Protein AF-A0A955TNN9-F1 (afdb_monomer_lite)

Radius of gyration: 22.84 Å; chains: 1; bounding box: 63×47×64 Å

pLDDT: mean 86.18, std 15.68, range [34.0, 98.62]

Structure (mmCIF, N/CA/C/O backbone):
data_AF-A0A955TNN9-F1
#
_entry.id   AF-A0A955TNN9-F1
#
loop_
_atom_site.group_PDB
_atom_site.id
_atom_site.type_symbol
_atom_site.label_atom_id
_atom_site.label_alt_id
_atom_site.label_comp_id
_atom_site.label_asym_id
_atom_site.label_entity_id
_atom_site.label_seq_id
_atom_site.pdbx_PDB_ins_code
_atom_site.Cartn_x
_atom_site.Cartn_y
_atom_site.Cartn_z
_atom_site.occupancy
_atom_site.B_iso_or_equiv
_atom_site.auth_seq_id
_atom_site.auth_comp_id
_atom_site.auth_asym_id
_atom_site.auth_atom_id
_atom_site.pdbx_PDB_model_num
ATOM 1 N N . PHE A 1 1 ? -24.003 19.128 -14.314 1.00 45.00 1 PHE A N 1
ATOM 2 C CA . PHE A 1 1 ? -22.698 19.770 -14.038 1.00 45.00 1 PHE A CA 1
ATOM 3 C C . PHE A 1 1 ? -22.004 20.091 -15.354 1.00 45.00 1 PHE A C 1
ATOM 5 O O . PHE A 1 1 ? -21.940 19.239 -16.230 1.00 45.00 1 PHE A O 1
ATOM 12 N N . LEU A 1 2 ? -21.537 21.325 -15.518 1.00 45.94 2 LEU A N 1
ATOM 13 C CA . LEU A 1 2 ? -20.812 21.789 -16.698 1.00 45.94 2 LEU A CA 1
ATOM 14 C C . LEU A 1 2 ? -19.410 22.156 -16.202 1.00 45.94 2 LEU A C 1
ATOM 16 O O . LEU A 1 2 ? -19.252 23.225 -15.619 1.00 45.94 2 LEU A O 1
ATOM 20 N N . LEU A 1 3 ? -18.423 21.266 -16.391 1.00 51.84 3 LEU A N 1
ATOM 21 C CA . LEU A 1 3 ? -17.013 21.479 -16.001 1.00 51.84 3 LEU A CA 1
ATOM 22 C C . LEU A 1 3 ? -16.580 22.918 -16.324 1.00 51.84 3 LEU A C 1
ATOM 24 O O . LEU A 1 3 ? -16.934 23.366 -17.402 1.00 51.84 3 LEU A O 1
ATOM 28 N N . PRO A 1 4 ? -15.872 23.684 -15.484 1.00 67.00 4 PRO A N 1
ATOM 29 C CA . PRO A 1 4 ? -15.384 25.008 -15.887 1.00 67.00 4 PRO A CA 1
ATOM 30 C C . PRO A 1 4 ? -14.634 24.961 -17.233 1.00 67.00 4 PRO A C 1
ATOM 32 O O . PRO A 1 4 ? -14.095 23.914 -17.598 1.00 67.00 4 PRO A O 1
ATOM 35 N N . ALA A 1 5 ? -14.671 26.040 -18.024 1.00 71.75 5 ALA A N 1
ATOM 36 C CA . ALA A 1 5 ? -14.182 26.027 -19.411 1.00 71.75 5 ALA A CA 1
ATOM 37 C C . ALA A 1 5 ? -12.709 25.589 -19.514 1.00 71.75 5 ALA A C 1
ATOM 39 O O . ALA A 1 5 ? -12.335 24.903 -20.458 1.00 71.75 5 ALA A O 1
ATOM 40 N N . GLU A 1 6 ? -11.914 25.905 -18.496 1.00 66.88 6 GLU A N 1
ATOM 41 C CA . GLU A 1 6 ? -10.523 25.496 -18.313 1.00 66.88 6 GLU A CA 1
ATOM 42 C C . GLU A 1 6 ? -10.319 23.976 -18.147 1.00 66.88 6 GLU A C 1
ATOM 44 O O . GLU A 1 6 ? -9.221 23.478 -18.383 1.00 66.88 6 GLU A O 1
ATOM 49 N N . PHE A 1 7 ? -11.368 23.223 -17.799 1.00 62.81 7 PHE A N 1
ATOM 50 C CA . PHE A 1 7 ? -11.367 21.757 -17.706 1.00 62.81 7 PHE A CA 1
ATOM 51 C C . PHE A 1 7 ? -12.144 21.081 -18.844 1.00 62.81 7 PHE A C 1
ATOM 53 O O . PHE A 1 7 ? -12.275 19.856 -18.858 1.00 62.81 7 PHE A O 1
ATOM 60 N N . ARG A 1 8 ? -12.682 21.848 -19.802 1.00 75.00 8 ARG A N 1
ATOM 61 C CA . ARG A 1 8 ? -13.355 21.300 -20.985 1.00 75.00 8 ARG A CA 1
ATOM 62 C C . ARG A 1 8 ? -12.368 21.183 -22.135 1.00 75.00 8 ARG A C 1
ATOM 64 O O . ARG A 1 8 ? -11.659 22.129 -22.459 1.00 75.00 8 ARG A O 1
ATOM 71 N N . LEU A 1 9 ? -12.390 20.039 -22.810 1.00 81.00 9 LEU A N 1
ATOM 72 C CA . LEU A 1 9 ? -11.605 19.807 -24.014 1.00 81.00 9 LEU A CA 1
ATOM 73 C C . LEU A 1 9 ? -12.508 19.270 -25.125 1.00 81.00 9 LEU A C 1
ATOM 75 O O . LEU A 1 9 ? -13.211 18.278 -24.940 1.00 81.00 9 LEU A O 1
ATOM 79 N N . ALA A 1 10 ? -12.489 19.922 -26.287 1.00 82.06 10 ALA A N 1
ATOM 80 C CA . ALA A 1 10 ? -13.192 19.442 -27.471 1.00 82.06 10 ALA A CA 1
ATOM 81 C C . ALA A 1 10 ? -12.393 18.295 -28.103 1.00 82.06 10 ALA A C 1
ATOM 83 O O . ALA A 1 10 ? -11.497 18.532 -28.907 1.00 82.06 10 ALA A O 1
ATOM 84 N N . ILE A 1 11 ? -12.720 17.054 -27.732 1.00 76.88 11 ILE A N 1
ATOM 85 C CA . ILE A 1 11 ? -11.971 15.845 -28.126 1.00 76.88 11 ILE A CA 1
ATOM 86 C C . ILE A 1 11 ? -11.762 15.765 -29.646 1.00 76.88 11 ILE A C 1
ATOM 88 O O . ILE A 1 11 ? -10.668 15.454 -30.092 1.00 76.88 11 ILE A O 1
ATOM 92 N N . ALA A 1 12 ? -12.768 16.134 -30.446 1.00 81.75 12 ALA A N 1
ATOM 93 C CA . ALA A 1 12 ? -12.700 16.086 -31.911 1.00 81.75 12 ALA A CA 1
ATOM 94 C C . ALA A 1 12 ? -11.678 17.052 -32.548 1.00 81.75 12 ALA A C 1
ATOM 96 O O . ALA A 1 12 ? -11.379 16.930 -33.732 1.00 81.75 12 ALA A O 1
ATOM 97 N N . GLN A 1 13 ? -11.180 18.036 -31.796 1.00 86.06 13 GLN A N 1
ATOM 98 C CA . GLN A 1 13 ? -10.221 19.044 -32.267 1.00 86.06 13 GLN A CA 1
ATOM 99 C C . GLN A 1 13 ? -8.930 19.048 -31.441 1.00 86.06 13 GLN A C 1
ATOM 101 O O . GLN A 1 13 ? -7.994 19.786 -31.749 1.00 86.06 13 GLN A O 1
ATOM 106 N N . ALA A 1 14 ? -8.888 18.259 -30.371 1.00 81.69 14 ALA A N 1
ATOM 107 C CA . ALA A 1 14 ? -7.762 18.189 -29.469 1.00 81.69 14 ALA A CA 1
ATOM 108 C C . ALA A 1 14 ? -6.724 17.193 -29.980 1.00 81.69 14 ALA A C 1
ATOM 110 O O . ALA A 1 14 ? -7.048 16.120 -30.476 1.00 81.69 14 ALA A O 1
ATOM 111 N N . THR A 1 15 ? -5.457 17.541 -29.805 1.00 85.25 15 THR A N 1
ATOM 112 C CA . THR A 1 15 ? -4.355 16.592 -29.969 1.00 85.25 15 THR A CA 1
ATOM 113 C C . THR A 1 15 ? -4.357 15.578 -28.825 1.00 85.25 15 THR A C 1
ATOM 115 O O . THR A 1 15 ? -4.748 15.910 -27.703 1.00 85.25 15 THR A O 1
ATOM 118 N N . ASP A 1 16 ? -3.817 14.380 -29.051 1.00 72.44 16 ASP A N 1
ATOM 119 C CA . ASP A 1 16 ? -3.628 13.363 -28.000 1.00 72.44 16 ASP A CA 1
ATOM 120 C C . ASP A 1 16 ? -2.887 13.931 -26.782 1.00 72.44 16 ASP A C 1
ATOM 122 O O . ASP A 1 16 ? -3.213 13.661 -25.629 1.00 72.44 16 ASP A O 1
ATOM 126 N N . GLN A 1 17 ? -1.924 14.817 -27.036 1.00 68.19 17 GLN A N 1
ATOM 127 C CA . GLN A 1 17 ? -1.176 15.548 -26.023 1.00 68.19 17 GLN A CA 1
ATOM 128 C C . GLN A 1 17 ? -2.064 16.437 -25.143 1.00 68.19 17 GLN A C 1
ATOM 130 O O . GLN A 1 17 ? -1.821 16.513 -23.936 1.00 68.19 17 GLN A O 1
ATOM 135 N N . GLN A 1 18 ? -3.050 17.115 -25.727 1.00 75.56 18 GLN A N 1
ATOM 136 C CA . GLN A 1 18 ? -4.018 17.919 -24.983 1.00 75.56 18 GLN A CA 1
ATOM 137 C C . GLN A 1 18 ? -4.984 17.022 -24.211 1.00 75.56 18 GLN A C 1
ATOM 139 O O . GLN A 1 18 ? -5.237 17.301 -23.045 1.00 75.56 18 GLN A O 1
ATOM 144 N N . ILE A 1 19 ? -5.440 15.915 -24.803 1.00 77.62 19 ILE A N 1
ATOM 145 C CA . ILE A 1 19 ? -6.323 14.947 -24.134 1.00 77.62 19 ILE A CA 1
ATOM 146 C C . ILE A 1 19 ? -5.638 14.366 -22.896 1.00 77.62 19 ILE A C 1
ATOM 148 O O . ILE A 1 19 ? -6.156 14.495 -21.787 1.00 77.62 19 ILE A O 1
ATOM 152 N N . VAL A 1 20 ? -4.433 13.814 -23.052 1.00 72.94 20 VAL A N 1
ATOM 153 C CA . VAL A 1 20 ? -3.653 13.245 -21.944 1.00 72.94 20 VAL A CA 1
ATOM 154 C C . VAL A 1 20 ? -3.342 14.301 -20.884 1.00 72.94 20 VAL A C 1
ATOM 156 O O . VAL A 1 20 ? -3.450 14.014 -19.694 1.00 72.94 20 VAL A O 1
ATOM 159 N N . HIS A 1 21 ? -2.985 15.528 -21.279 1.00 72.31 21 HIS A N 1
ATOM 160 C CA . HIS A 1 21 ? -2.708 16.600 -20.323 1.00 72.31 21 HIS A CA 1
ATOM 161 C C . HIS A 1 21 ? -3.959 17.016 -19.543 1.00 72.31 21 HIS A C 1
ATOM 163 O O . HIS A 1 21 ? -3.896 17.114 -18.323 1.00 72.31 21 HIS A O 1
ATOM 169 N N . THR A 1 22 ? -5.101 17.211 -20.205 1.00 75.56 22 THR A N 1
ATOM 170 C CA . THR A 1 22 ? -6.356 17.581 -19.539 1.00 75.56 22 THR A CA 1
ATOM 171 C C . THR A 1 22 ? -6.837 16.473 -18.606 1.00 75.56 22 THR A C 1
ATOM 173 O O . THR A 1 22 ? -7.190 16.765 -17.466 1.00 75.56 22 THR A O 1
ATOM 176 N N . VAL A 1 23 ? -6.777 15.205 -19.031 1.00 77.38 23 VAL A N 1
ATOM 177 C CA . VAL A 1 23 ? -7.105 14.052 -18.174 1.00 77.38 23 VAL A CA 1
ATOM 178 C C . VAL A 1 23 ? -6.153 13.975 -16.978 1.00 77.38 23 VAL A C 1
ATOM 180 O O . VAL A 1 23 ? -6.606 13.827 -15.848 1.00 77.38 23 VAL A O 1
ATOM 183 N N . SER A 1 24 ? -4.846 14.154 -17.189 1.00 68.75 24 SER A N 1
ATOM 184 C CA . SER A 1 24 ? -3.855 14.155 -16.103 1.00 68.75 24 SER A CA 1
ATOM 185 C C . SER A 1 24 ? -4.069 15.310 -15.124 1.00 68.75 24 SER A C 1
ATOM 187 O O . SER A 1 24 ? -3.939 15.119 -13.920 1.00 68.75 24 SER A O 1
ATOM 189 N N . THR A 1 25 ? -4.427 16.499 -15.614 1.00 65.19 25 THR A N 1
ATOM 190 C CA . THR A 1 25 ? -4.753 17.663 -14.779 1.00 65.19 25 THR A CA 1
ATOM 191 C C . THR A 1 25 ? -6.038 17.431 -13.988 1.00 65.19 25 THR A C 1
ATOM 193 O O . THR A 1 25 ? -6.077 17.752 -12.804 1.00 65.19 25 THR A O 1
ATOM 196 N N . LEU A 1 26 ? -7.060 16.814 -14.591 1.00 68.00 26 LEU A N 1
ATOM 197 C CA . LEU A 1 26 ? -8.305 16.444 -13.914 1.00 68.00 26 LEU A CA 1
ATOM 198 C C . LEU A 1 26 ? -8.067 15.387 -12.825 1.00 68.00 26 LEU A C 1
ATOM 200 O O . LEU A 1 26 ? -8.498 15.576 -11.693 1.00 68.00 26 LEU A O 1
ATOM 204 N N . ILE A 1 27 ? -7.332 14.314 -13.136 1.00 67.56 27 ILE A N 1
ATOM 205 C CA . ILE A 1 27 ? -6.948 13.273 -12.168 1.00 67.56 27 ILE A CA 1
ATOM 206 C C . ILE A 1 27 ? -6.052 13.865 -11.076 1.00 67.56 27 ILE A C 1
ATOM 208 O O . ILE A 1 27 ? -6.220 13.560 -9.900 1.00 67.56 27 ILE A O 1
ATOM 212 N N . GLY A 1 28 ? -5.112 14.738 -11.434 1.00 59.69 28 GLY A N 1
ATOM 213 C CA . GLY A 1 28 ? -4.247 15.445 -10.492 1.00 59.69 28 GLY A CA 1
ATOM 214 C C . GLY A 1 28 ? -5.034 16.357 -9.551 1.00 59.69 28 GLY A C 1
ATOM 215 O O . GLY A 1 28 ? -4.752 16.390 -8.359 1.00 59.69 28 GLY A O 1
ATOM 216 N N . ALA A 1 29 ? -6.043 17.064 -10.060 1.00 55.84 29 ALA A N 1
ATOM 217 C CA . ALA A 1 29 ? -6.955 17.861 -9.247 1.00 55.84 29 ALA A CA 1
ATOM 218 C C . ALA A 1 29 ? -7.835 16.976 -8.352 1.00 55.84 29 ALA A C 1
ATOM 220 O O . ALA A 1 29 ? -7.968 17.276 -7.173 1.00 55.84 29 ALA A O 1
ATOM 221 N N . TYR A 1 30 ? -8.373 15.869 -8.874 1.00 60.19 30 TYR A N 1
ATOM 222 C CA . TYR A 1 30 ? -9.157 14.895 -8.109 1.00 60.19 30 TYR A CA 1
ATOM 223 C C . TYR A 1 30 ? -8.338 14.264 -6.979 1.00 60.19 30 TYR A C 1
ATOM 225 O O . TYR A 1 30 ? -8.756 14.275 -5.834 1.00 60.19 30 TYR A O 1
ATOM 233 N N . THR A 1 31 ? -7.130 13.783 -7.270 1.00 58.03 31 THR A N 1
ATOM 234 C CA . THR A 1 31 ? -6.245 13.147 -6.279 1.00 58.03 31 THR A CA 1
ATOM 235 C C . THR A 1 31 ? -5.724 14.124 -5.227 1.00 58.03 31 THR A C 1
ATOM 237 O O . THR A 1 31 ? -5.596 13.749 -4.064 1.00 58.03 31 THR A O 1
ATOM 240 N N . LYS A 1 32 ? -5.440 15.380 -5.604 1.00 48.72 32 LYS A N 1
ATOM 241 C CA . LYS A 1 32 ? -5.070 16.447 -4.655 1.00 48.72 32 LYS A CA 1
ATOM 242 C C . LYS A 1 32 ? -6.249 16.922 -3.808 1.00 48.72 32 LYS A C 1
ATOM 244 O O . LYS A 1 32 ? -6.022 17.416 -2.711 1.00 48.72 32 LYS A O 1
ATOM 249 N N . ASN A 1 33 ? -7.469 16.761 -4.316 1.00 46.09 33 ASN A N 1
ATOM 250 C CA . ASN A 1 33 ? -8.716 17.111 -3.649 1.00 46.09 33 ASN A CA 1
ATOM 251 C C . ASN A 1 33 ? -9.555 15.856 -3.366 1.00 46.09 33 ASN A C 1
ATOM 253 O O . ASN A 1 33 ? -10.772 15.895 -3.541 1.00 46.09 33 ASN A O 1
ATOM 257 N N . LEU A 1 34 ? -8.932 14.739 -2.959 1.00 57.38 34 LEU A N 1
ATOM 258 C CA . LEU A 1 34 ? -9.679 13.640 -2.345 1.00 57.38 34 LEU A CA 1
ATOM 259 C C . LEU A 1 34 ? -10.233 14.184 -1.028 1.00 57.38 34 LEU A C 1
ATOM 261 O O . LEU A 1 34 ? -9.541 14.236 -0.012 1.00 57.38 34 LEU A O 1
ATOM 265 N N . LEU A 1 35 ? -11.451 14.707 -1.108 1.00 60.66 35 LEU A N 1
ATOM 266 C CA . LEU A 1 35 ? -12.192 15.279 -0.001 1.00 60.66 35 LEU A CA 1
ATOM 267 C C . LEU A 1 35 ? -12.899 14.128 0.700 1.00 60.66 35 LEU A C 1
ATOM 269 O O . LEU A 1 35 ? -14.055 13.838 0.418 1.00 60.66 35 LEU A O 1
ATOM 273 N N . PHE A 1 36 ? -12.166 13.459 1.582 1.00 72.56 36 PHE A N 1
ATOM 274 C CA . PHE A 1 36 ? -12.786 12.655 2.626 1.00 72.56 36 PHE A CA 1
ATOM 275 C C . PHE A 1 36 ? -13.588 13.580 3.530 1.00 72.56 36 PHE A C 1
ATOM 277 O O . PHE A 1 36 ? -13.199 14.738 3.748 1.00 72.56 36 PHE A O 1
ATOM 284 N N . SER A 1 37 ? -14.700 13.083 4.047 1.00 69.56 37 SER A N 1
ATOM 285 C CA . SER A 1 37 ? -15.538 13.878 4.920 1.00 69.56 37 SER A CA 1
ATOM 286 C C . SER A 1 37 ? -14.748 14.286 6.169 1.00 69.56 37 SER A C 1
ATOM 288 O O . SER A 1 37 ? -14.069 13.478 6.807 1.00 69.56 37 SER A O 1
ATOM 290 N N . GLN A 1 38 ? -14.813 15.574 6.514 1.00 74.44 38 GLN A N 1
ATOM 291 C CA . GLN A 1 38 ? -14.178 16.148 7.700 1.00 74.44 38 GLN A CA 1
ATOM 292 C C . GLN A 1 38 ? -15.177 16.994 8.497 1.00 7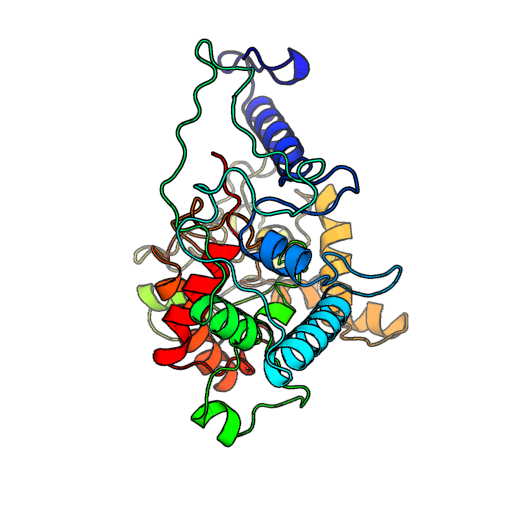4.44 38 GLN A C 1
ATOM 294 O O . GLN A 1 38 ? -16.131 17.548 7.945 1.00 74.44 38 GLN A O 1
ATOM 299 N N . ASP A 1 39 ? -14.984 17.078 9.813 1.00 72.88 39 ASP A N 1
ATOM 300 C CA . ASP A 1 39 ? -15.750 17.976 10.676 1.00 72.88 39 ASP A CA 1
ATOM 301 C C . ASP A 1 39 ? -15.219 19.422 10.624 1.00 72.88 39 ASP A C 1
ATOM 303 O O . ASP A 1 39 ? -14.284 19.746 9.892 1.00 72.88 39 ASP A O 1
ATOM 307 N N . GLU A 1 40 ? -15.845 20.321 11.387 1.00 75.19 40 GLU A N 1
ATOM 308 C CA . GLU A 1 40 ? -15.500 21.753 11.415 1.00 75.19 40 GLU A CA 1
ATOM 309 C C . GLU A 1 40 ? -14.068 22.026 11.910 1.00 75.19 40 GLU A C 1
ATOM 311 O O . GLU A 1 40 ? -13.530 23.103 11.654 1.00 75.19 40 GLU A O 1
ATOM 316 N N . ASP A 1 41 ? -13.446 21.050 12.577 1.00 75.88 41 ASP A N 1
ATOM 317 C CA . ASP A 1 41 ? -12.069 21.109 13.061 1.00 75.88 41 ASP A CA 1
ATOM 318 C C . ASP A 1 41 ? -11.075 20.465 12.061 1.00 75.88 41 ASP A C 1
ATOM 320 O O . ASP A 1 41 ? -9.875 20.418 12.327 1.00 75.88 41 ASP A O 1
ATOM 324 N N . GLY A 1 42 ? -11.549 19.994 10.896 1.00 77.50 42 GLY A N 1
ATOM 325 C CA . GLY A 1 42 ? -10.735 19.370 9.845 1.00 77.50 42 GLY A CA 1
ATOM 326 C C . GLY A 1 42 ? -10.404 17.894 10.090 1.00 77.50 42 GLY A C 1
ATOM 327 O O . GLY A 1 42 ? -9.551 17.330 9.402 1.00 77.50 42 GLY A O 1
ATOM 328 N N . LEU A 1 43 ? -11.054 17.250 11.063 1.00 80.56 43 LEU A N 1
ATOM 329 C CA . LEU A 1 43 ? -10.821 15.845 11.398 1.00 80.56 43 LEU A CA 1
ATOM 330 C C . LEU A 1 43 ? -11.756 14.946 10.599 1.00 80.56 43 LEU A C 1
ATOM 332 O O . LEU A 1 43 ? -12.943 15.251 10.499 1.00 80.56 43 LEU A O 1
ATOM 336 N N . PHE A 1 44 ? -11.256 13.809 10.098 1.00 81.31 44 PHE A N 1
ATOM 337 C CA . PHE A 1 44 ? -12.101 12.856 9.376 1.00 81.31 44 PHE A CA 1
ATOM 338 C C . PHE A 1 44 ? -13.325 12.453 10.204 1.00 81.31 44 PHE A C 1
ATOM 340 O O . PHE A 1 44 ? -13.244 12.243 11.426 1.00 81.31 44 PHE A O 1
ATOM 347 N N . ASN A 1 45 ? -14.468 12.391 9.533 1.00 70.81 45 ASN A N 1
ATOM 348 C CA . ASN A 1 45 ? -15.744 12.024 10.118 1.00 70.81 45 ASN A CA 1
ATOM 349 C C . ASN A 1 45 ? -16.488 11.049 9.190 1.00 70.81 45 ASN A C 1
ATOM 351 O O . ASN A 1 45 ? -16.124 10.856 8.039 1.00 70.81 45 ASN A O 1
ATOM 355 N N . LEU A 1 46 ? -17.533 10.421 9.729 1.00 77.75 46 LEU A N 1
ATOM 356 C CA . LEU A 1 46 ? -18.479 9.568 8.997 1.00 77.75 46 LEU A CA 1
ATOM 357 C C . LEU A 1 46 ? -17.998 8.179 8.543 1.00 77.75 46 LEU A C 1
ATOM 359 O O . LEU A 1 46 ? -18.803 7.475 7.951 1.00 77.75 46 LEU A O 1
ATOM 363 N N . SER A 1 47 ? -16.789 7.710 8.874 1.00 87.38 47 SER A N 1
ATOM 364 C CA . SER A 1 47 ? -16.524 6.257 8.889 1.00 87.38 47 SER A CA 1
ATOM 365 C C . SER A 1 47 ? -16.841 5.659 10.271 1.00 87.38 47 SER A C 1
ATOM 367 O O . SER A 1 47 ? -16.664 6.351 11.288 1.00 87.38 47 SER A O 1
ATOM 369 N N . PRO A 1 48 ? -17.265 4.382 10.375 1.00 90.25 48 PRO A N 1
ATOM 370 C CA . PRO A 1 48 ? -17.448 3.727 11.670 1.00 90.25 48 PRO A CA 1
ATOM 371 C C . PRO A 1 48 ? -16.200 3.787 12.561 1.00 90.25 48 PRO A C 1
ATOM 373 O O . PRO A 1 48 ? -16.318 3.977 13.773 1.00 90.25 48 PRO A O 1
ATOM 376 N N . TYR A 1 49 ? -14.999 3.690 11.981 1.00 94.44 49 TYR A N 1
ATOM 377 C CA . TYR A 1 49 ? -13.739 3.866 12.702 1.00 94.44 49 TYR A CA 1
ATOM 378 C C . TYR A 1 49 ? -13.592 5.271 13.299 1.00 94.44 49 TYR A C 1
ATOM 380 O O . TYR A 1 49 ? -13.301 5.404 14.489 1.00 94.44 49 TYR A O 1
ATOM 388 N N . ASP A 1 50 ? -13.816 6.325 12.512 1.00 91.44 50 ASP A N 1
ATOM 389 C CA . ASP A 1 50 ? -13.641 7.700 12.993 1.00 91.44 50 ASP A CA 1
ATOM 390 C C . ASP A 1 50 ? -14.679 8.047 14.073 1.00 91.44 50 ASP A C 1
ATOM 392 O O . ASP A 1 50 ? -14.347 8.688 15.076 1.00 91.44 50 ASP A O 1
ATOM 396 N N . VAL A 1 51 ? -15.921 7.570 13.924 1.00 88.69 51 VAL A N 1
ATOM 397 C CA . VAL A 1 51 ? -16.960 7.728 14.953 1.00 88.69 51 VAL A CA 1
ATOM 398 C C . VAL A 1 51 ? -16.613 6.922 16.205 1.00 88.69 51 VAL A C 1
ATOM 400 O O . VAL A 1 51 ? -16.778 7.439 17.310 1.00 88.69 51 VAL A O 1
ATOM 403 N N . PHE A 1 52 ? -16.065 5.708 16.068 1.00 93.38 52 PHE A N 1
ATOM 404 C CA . PHE A 1 52 ? -15.579 4.913 17.200 1.00 93.38 52 PHE A CA 1
ATOM 405 C C . PHE A 1 52 ? -14.490 5.654 17.982 1.00 93.38 52 PHE A C 1
ATOM 407 O O . PHE A 1 52 ? -14.522 5.673 19.216 1.00 93.38 52 PHE A O 1
ATOM 414 N N . LEU A 1 53 ? -13.553 6.308 17.290 1.00 95.25 53 LEU A N 1
ATOM 415 C CA . LEU A 1 53 ? -12.554 7.142 17.950 1.00 95.25 53 LEU A CA 1
ATOM 416 C C . LEU A 1 53 ? -13.210 8.311 18.693 1.00 95.25 53 LEU A C 1
ATOM 418 O O . LEU A 1 53 ? -12.913 8.534 19.867 1.00 95.25 53 LEU A O 1
ATOM 422 N N . ALA A 1 54 ? -14.137 9.016 18.044 1.00 89.44 54 ALA A N 1
ATOM 423 C CA . ALA A 1 54 ? -14.807 10.174 18.625 1.00 89.44 54 ALA A CA 1
ATOM 424 C C . ALA A 1 54 ? -15.626 9.830 19.886 1.00 89.44 54 ALA A C 1
ATOM 426 O O . ALA A 1 54 ? -15.477 10.501 20.904 1.00 89.44 54 ALA A O 1
ATOM 427 N N . VAL A 1 55 ? -16.449 8.771 19.872 1.00 88.75 55 VAL A N 1
ATOM 428 C CA . VAL A 1 55 ? -17.301 8.399 21.029 1.00 88.75 55 VAL A CA 1
ATOM 429 C C . VAL A 1 55 ? -16.503 7.939 22.255 1.00 88.75 55 VAL A C 1
ATOM 431 O O . VAL A 1 55 ? -17.019 7.963 23.381 1.00 88.75 55 VAL A O 1
ATOM 434 N N . ASN A 1 56 ? -15.262 7.503 22.036 1.00 93.88 56 ASN A N 1
ATOM 435 C CA . ASN A 1 56 ? -14.325 7.060 23.066 1.00 93.88 56 ASN A CA 1
ATOM 436 C C . ASN A 1 56 ? -13.307 8.145 23.458 1.00 93.88 56 ASN A C 1
ATOM 438 O O . ASN A 1 56 ? -12.350 7.834 24.166 1.00 93.88 56 ASN A O 1
ATOM 442 N N . ASP A 1 57 ? -13.491 9.390 23.001 1.00 93.75 57 ASP A N 1
ATOM 443 C CA . ASP A 1 57 ? -12.589 10.519 23.269 1.00 93.75 57 ASP A CA 1
ATOM 444 C C . ASP A 1 57 ? -11.130 10.234 22.846 1.00 93.75 57 ASP A C 1
ATOM 446 O O . ASP A 1 57 ? -10.161 10.693 23.462 1.00 93.75 57 ASP A O 1
ATOM 450 N N . LEU A 1 58 ? -10.962 9.447 21.778 1.00 96.00 58 LEU A N 1
ATOM 451 C CA . LEU A 1 58 ? -9.667 9.068 21.228 1.00 96.00 58 LEU A CA 1
ATOM 452 C C . LEU A 1 58 ? -9.192 10.077 20.165 1.00 96.00 58 LEU A C 1
ATOM 454 O O . LEU A 1 58 ? -9.989 10.650 19.419 1.00 96.00 58 LEU A O 1
ATOM 458 N N . PRO A 1 59 ? -7.870 10.291 20.050 1.00 94.75 59 PRO A N 1
ATOM 459 C CA . PRO A 1 59 ? -7.279 11.191 19.065 1.00 94.75 59 PRO A CA 1
ATOM 460 C C . PRO A 1 59 ? -7.513 10.675 17.640 1.00 94.75 59 PRO A C 1
ATOM 462 O O . PRO A 1 59 ? -7.201 9.520 17.353 1.00 94.75 59 PRO A O 1
ATOM 465 N N . ARG A 1 60 ? -7.966 11.550 16.736 1.00 93.00 60 ARG A N 1
ATOM 466 C CA . ARG A 1 60 ? -8.180 11.258 15.301 1.00 93.00 60 ARG A CA 1
ATOM 467 C C . ARG A 1 60 ? -7.046 11.745 14.387 1.00 93.00 60 ARG A C 1
ATOM 469 O O . ARG A 1 60 ? -7.067 11.501 13.187 1.00 93.00 60 ARG A O 1
ATOM 476 N N . GLU A 1 61 ? -6.034 12.392 14.962 1.00 92.25 61 GLU A N 1
ATOM 477 C CA . GLU A 1 61 ? -4.863 12.884 14.239 1.00 92.25 61 GLU A CA 1
ATOM 478 C C . GLU A 1 61 ? -3.565 12.778 15.068 1.00 92.25 61 GLU A C 1
ATOM 480 O O . GLU A 1 61 ? -3.604 12.697 16.311 1.00 92.25 61 GLU A O 1
ATOM 485 N N . PRO A 1 62 ? -2.395 12.790 14.400 1.00 94.38 62 PRO A N 1
ATOM 486 C CA . PRO A 1 62 ? -1.109 12.941 15.064 1.00 94.38 62 PRO A CA 1
ATOM 487 C C . PRO A 1 62 ? -0.982 14.291 15.772 1.00 94.38 62 PRO A C 1
ATOM 489 O O . PRO A 1 62 ? -1.471 15.318 15.309 1.00 94.38 62 PRO A O 1
ATOM 492 N N . ARG A 1 63 ? -0.243 14.319 16.883 1.00 95.81 63 ARG A N 1
ATOM 493 C CA . ARG A 1 63 ? 0.179 15.584 17.497 1.00 95.81 63 ARG A CA 1
ATOM 494 C C . ARG A 1 63 ? 1.165 16.309 16.586 1.00 95.81 63 ARG A C 1
ATOM 496 O O . ARG A 1 63 ? 1.839 15.711 15.750 1.00 95.81 63 ARG A O 1
ATOM 503 N N . ARG A 1 64 ? 1.354 17.605 16.833 1.00 94.44 64 ARG A N 1
ATOM 504 C CA . ARG A 1 64 ? 2.425 18.377 16.195 1.00 94.44 64 ARG A CA 1
ATOM 505 C C . ARG A 1 64 ? 3.777 17.662 16.372 1.00 94.44 64 ARG A C 1
ATOM 507 O O . ARG A 1 64 ? 4.182 17.398 17.501 1.00 94.44 64 ARG A O 1
ATOM 514 N N . HIS A 1 65 ? 4.468 17.403 15.260 1.00 93.62 65 HIS A N 1
ATOM 515 C CA . HIS A 1 65 ? 5.750 16.678 15.181 1.00 93.62 65 HIS A CA 1
ATOM 516 C C . HIS A 1 65 ? 5.712 15.179 15.534 1.00 93.62 65 HIS A C 1
ATOM 518 O O . HIS A 1 65 ? 6.766 14.552 15.554 1.00 93.62 65 HIS A O 1
ATOM 524 N N . GLU A 1 66 ? 4.539 14.595 15.778 1.00 96.00 66 GLU A N 1
ATOM 525 C CA . GLU A 1 66 ? 4.377 13.146 15.907 1.00 96.00 66 GLU A CA 1
ATOM 526 C C . GLU A 1 66 ? 4.202 12.536 14.514 1.00 96.00 66 GLU A C 1
ATOM 528 O O . GLU A 1 66 ? 3.385 13.001 13.717 1.00 96.00 66 GLU A O 1
ATOM 533 N N . SER A 1 67 ? 4.971 11.497 14.200 1.00 93.12 67 SER A N 1
ATOM 534 C CA . SER A 1 67 ? 4.780 10.767 12.948 1.00 93.12 67 SER A CA 1
ATOM 535 C C . SER A 1 67 ? 3.464 9.972 12.962 1.00 93.12 67 SER A C 1
ATOM 537 O O . SER A 1 67 ? 3.007 9.546 14.029 1.00 93.12 67 SER A O 1
ATOM 539 N N . PRO A 1 68 ? 2.872 9.677 11.790 1.00 93.94 68 PRO A N 1
ATOM 540 C CA . PRO A 1 68 ? 1.696 8.808 11.692 1.00 93.94 68 PRO A CA 1
ATOM 541 C C . PRO A 1 68 ? 1.861 7.462 12.417 1.00 93.94 68 PRO A C 1
ATOM 543 O O . PRO A 1 68 ? 0.949 6.988 13.097 1.00 93.94 68 PRO A O 1
ATOM 546 N N . LEU A 1 69 ? 3.053 6.860 12.351 1.00 92.69 69 LEU A N 1
ATOM 547 C CA . LEU A 1 69 ? 3.337 5.588 13.013 1.00 92.69 69 LEU A CA 1
ATOM 548 C C . LEU A 1 69 ? 3.432 5.723 14.546 1.00 92.69 69 LEU A C 1
ATOM 550 O O . LEU A 1 69 ? 2.959 4.845 15.270 1.00 92.69 69 LEU A O 1
ATOM 554 N N . GLU A 1 70 ? 4.013 6.806 15.070 1.00 95.38 70 GLU A N 1
ATOM 555 C CA . GLU A 1 70 ? 4.029 7.083 16.517 1.00 95.38 70 GLU A CA 1
ATOM 556 C C . GLU A 1 70 ? 2.616 7.340 17.051 1.00 95.38 70 GLU A C 1
ATOM 558 O O . GLU A 1 70 ? 2.232 6.767 18.078 1.00 95.38 70 GLU A O 1
ATOM 563 N N . TYR A 1 71 ? 1.823 8.115 16.305 1.00 96.81 71 TYR A N 1
ATOM 564 C CA . TYR A 1 71 ? 0.405 8.335 16.576 1.00 96.81 71 TYR A CA 1
ATOM 565 C C . TYR A 1 71 ? -0.355 7.011 16.654 1.00 96.81 71 TYR A C 1
ATOM 567 O O . TYR A 1 71 ? -1.030 6.749 17.650 1.00 96.81 71 TYR A O 1
ATOM 575 N N . SER A 1 72 ? -0.167 6.135 15.668 1.00 96.50 72 SER A N 1
ATOM 576 C CA . SER A 1 72 ? -0.809 4.820 15.617 1.00 96.50 72 SER A CA 1
ATOM 577 C C . SER A 1 72 ? -0.518 3.981 16.862 1.00 96.50 72 SER A C 1
ATOM 579 O O . SER A 1 72 ? -1.412 3.371 17.444 1.00 96.50 72 SER A O 1
ATOM 581 N N . GLN A 1 73 ? 0.732 3.988 17.330 1.00 95.62 73 GLN A N 1
ATOM 582 C CA . GLN A 1 73 ? 1.132 3.256 18.534 1.00 95.62 73 GLN A CA 1
ATOM 583 C C . GLN A 1 73 ? 0.539 3.859 19.807 1.00 95.62 73 GLN A C 1
ATOM 585 O O . GLN A 1 73 ? 0.171 3.132 20.732 1.00 95.62 73 GLN A O 1
ATOM 590 N N . ARG A 1 74 ? 0.474 5.193 19.885 1.00 97.31 74 ARG A N 1
ATOM 591 C CA . ARG A 1 74 ? -0.161 5.893 21.003 1.00 97.31 74 ARG A CA 1
ATOM 592 C C . ARG A 1 74 ? -1.654 5.599 21.047 1.00 97.31 74 ARG A C 1
ATOM 594 O O . ARG A 1 74 ? -2.150 5.264 22.120 1.00 97.31 74 ARG A O 1
ATOM 601 N N . LEU A 1 75 ? -2.332 5.684 19.906 1.00 98.12 75 LEU A N 1
ATOM 602 C CA . LEU A 1 75 ? -3.744 5.357 19.767 1.00 98.12 75 LEU A CA 1
ATOM 603 C C . LEU A 1 75 ? -4.012 3.911 20.196 1.00 98.12 75 LEU A C 1
ATOM 605 O O . LEU A 1 75 ? -4.882 3.669 21.028 1.00 98.12 75 LEU A O 1
ATOM 609 N N . PHE A 1 76 ? -3.201 2.963 19.722 1.00 97.56 76 PHE A N 1
ATOM 610 C CA . PHE A 1 76 ? -3.368 1.552 20.059 1.00 97.56 76 PHE A CA 1
ATOM 611 C C . PHE A 1 76 ? -3.264 1.277 21.565 1.00 97.56 76 PHE A C 1
ATOM 613 O O . PHE A 1 76 ? -4.077 0.542 22.124 1.00 97.56 76 PHE A O 1
ATOM 620 N N . ARG A 1 77 ? -2.316 1.928 22.254 1.00 97.69 77 ARG A N 1
ATOM 621 C CA . ARG A 1 77 ? -2.207 1.846 23.721 1.00 97.69 77 ARG A CA 1
ATOM 622 C C . ARG A 1 77 ? -3.440 2.405 24.429 1.00 97.69 77 ARG A C 1
ATOM 624 O O . ARG A 1 77 ? -3.876 1.815 25.408 1.00 97.69 77 ARG A O 1
ATOM 631 N N . GLN A 1 78 ? -3.998 3.519 23.955 1.00 98.38 78 GLN A N 1
ATOM 632 C CA . GLN A 1 78 ? -5.195 4.117 24.557 1.00 98.38 78 GLN A CA 1
ATOM 633 C C . GLN A 1 78 ? -6.427 3.224 24.379 1.00 98.38 78 GLN A C 1
ATOM 635 O O . GLN A 1 78 ? -7.143 2.993 25.350 1.00 98.38 78 GLN A O 1
ATOM 640 N N . ILE A 1 79 ? -6.616 2.652 23.184 1.00 98.12 79 ILE A N 1
ATOM 641 C CA . ILE A 1 79 ? -7.676 1.668 22.916 1.00 98.12 79 ILE A CA 1
ATOM 642 C C . ILE A 1 79 ? -7.541 0.472 23.862 1.00 98.12 79 ILE A C 1
ATOM 644 O O . ILE A 1 79 ? -8.516 0.077 24.493 1.00 98.12 79 ILE A O 1
ATOM 648 N N . HIS A 1 80 ? -6.330 -0.073 24.015 1.00 97.75 80 HIS A N 1
ATOM 649 C CA . HIS A 1 80 ? -6.089 -1.200 24.915 1.00 97.75 80 HIS A CA 1
ATOM 650 C C . HIS A 1 80 ? -6.387 -0.862 26.386 1.00 97.75 80 HIS A C 1
ATOM 652 O O . HIS A 1 80 ? -6.981 -1.669 27.103 1.00 97.75 80 HIS A O 1
ATOM 658 N N . THR A 1 81 ? -6.024 0.339 26.846 1.00 98.25 81 THR A N 1
ATOM 659 C CA . THR A 1 81 ? -6.390 0.807 28.190 1.00 98.25 81 THR A CA 1
ATOM 660 C C . THR A 1 81 ? -7.907 0.843 28.366 1.00 98.25 81 THR A C 1
ATOM 662 O O . THR A 1 81 ? -8.408 0.291 29.338 1.00 98.25 81 THR A O 1
ATOM 665 N N . LEU A 1 82 ? -8.659 1.423 27.429 1.00 98.06 82 LEU A N 1
ATOM 666 C CA . LEU A 1 82 ? -10.123 1.452 27.526 1.00 98.06 82 LEU A CA 1
ATOM 667 C C . LEU A 1 82 ? -10.732 0.042 27.488 1.00 98.06 82 LEU A C 1
ATOM 669 O O . LEU A 1 82 ? -11.647 -0.249 28.256 1.00 98.06 82 LEU A O 1
ATOM 673 N N . GLU A 1 83 ? -10.208 -0.845 26.635 1.00 97.38 83 GLU A N 1
ATOM 674 C CA . GLU A 1 83 ? -10.658 -2.239 26.514 1.00 97.38 83 GLU A CA 1
ATOM 675 C C . GLU A 1 83 ? -10.499 -2.983 27.845 1.00 97.38 83 GLU A C 1
ATOM 677 O O . GLU A 1 83 ? -11.450 -3.571 28.354 1.00 97.38 83 GLU A O 1
ATOM 682 N N . THR A 1 84 ? -9.307 -2.912 28.441 1.00 97.56 84 THR A N 1
ATOM 683 C CA . THR A 1 84 ? -8.976 -3.613 29.695 1.00 97.56 84 THR A CA 1
ATOM 684 C C . THR A 1 84 ? -9.763 -3.113 30.901 1.00 97.56 84 THR A C 1
ATOM 686 O O . THR A 1 84 ? -10.014 -3.888 31.821 1.00 97.56 84 THR A O 1
ATOM 689 N N . HIS A 1 85 ? -10.196 -1.851 30.889 1.00 97.69 85 HIS A N 1
ATOM 690 C CA . HIS A 1 85 ? -11.059 -1.287 31.928 1.00 97.69 85 HIS A CA 1
ATOM 691 C C . HIS A 1 85 ? -12.558 -1.469 31.631 1.00 97.69 85 HIS A C 1
ATOM 693 O O . HIS A 1 85 ? -13.386 -1.023 32.422 1.00 97.69 85 HIS A O 1
ATOM 699 N N . GLY A 1 86 ? -12.928 -2.099 30.507 1.00 96.12 86 GLY A N 1
ATOM 700 C CA . GLY A 1 86 ? -14.328 -2.276 30.104 1.00 96.12 86 GLY A CA 1
ATOM 701 C C . GLY A 1 86 ? -15.040 -0.962 29.762 1.00 96.12 86 GLY A C 1
ATOM 702 O O . GLY A 1 86 ? -16.249 -0.853 29.942 1.00 96.12 86 GLY A O 1
ATOM 703 N N . GLN A 1 87 ? -14.292 0.048 29.311 1.00 96.19 87 GLN A N 1
ATOM 704 C CA . GLN A 1 87 ? -14.778 1.410 29.060 1.00 96.19 87 GLN A CA 1
ATOM 705 C C . GLN A 1 87 ? -15.036 1.710 27.578 1.00 96.19 87 GLN A C 1
ATOM 707 O O . GLN A 1 87 ? -15.513 2.798 27.256 1.00 96.19 87 GLN A O 1
ATOM 712 N N . LEU A 1 88 ? -14.725 0.773 26.675 1.00 95.56 88 LEU A N 1
ATOM 713 C CA . LEU A 1 88 ? -14.966 0.955 25.245 1.00 95.56 88 LEU A CA 1
ATOM 714 C C . LEU A 1 88 ? -16.461 1.021 24.928 1.00 95.56 88 LEU A C 1
ATOM 716 O O . LEU A 1 88 ? -17.234 0.122 25.261 1.00 95.56 88 LEU A O 1
ATOM 720 N N . LYS A 1 89 ? -16.842 2.073 24.208 1.00 93.25 89 LYS A N 1
ATOM 721 C CA . LYS A 1 89 ? -18.153 2.236 23.586 1.00 93.25 89 LYS A CA 1
ATOM 722 C C . LYS A 1 89 ? -18.064 1.759 22.139 1.00 93.25 89 LYS A C 1
ATOM 724 O O . LYS A 1 89 ? -17.207 2.220 21.388 1.00 93.25 89 LYS A O 1
ATOM 729 N N . PHE A 1 90 ? -18.949 0.845 21.764 1.00 91.19 90 PHE A N 1
ATOM 730 C CA . PHE A 1 90 ? -19.030 0.285 20.416 1.00 91.19 90 PHE A CA 1
ATOM 731 C C . PHE A 1 90 ? -20.178 0.903 19.618 1.00 91.19 90 PHE A C 1
ATOM 733 O O . PHE A 1 90 ? -21.139 1.421 20.191 1.00 91.19 90 PHE A O 1
ATOM 740 N N . LEU A 1 91 ? -20.084 0.793 18.294 1.00 86.06 91 LEU A N 1
ATOM 741 C CA . LEU A 1 91 ? -21.135 1.161 17.352 1.00 86.06 91 LEU A CA 1
ATOM 742 C C . LEU A 1 91 ? -21.751 -0.128 16.796 1.00 86.06 91 LEU A C 1
ATOM 744 O O . LEU A 1 91 ? -21.053 -0.929 16.177 1.00 86.06 91 LEU A O 1
ATOM 748 N N . TYR A 1 92 ? -23.045 -0.347 17.024 1.00 77.38 92 TYR A N 1
ATOM 749 C CA . TYR A 1 92 ? -23.764 -1.533 16.548 1.00 77.38 92 TYR A CA 1
ATOM 750 C C . TYR A 1 92 ? -24.833 -1.165 15.514 1.00 77.38 92 TYR A C 1
ATOM 752 O O . TYR A 1 92 ? -25.297 -0.024 15.448 1.00 77.38 92 TYR A O 1
ATOM 760 N N . ARG A 1 93 ? -25.258 -2.170 14.736 1.00 55.69 93 ARG A N 1
ATOM 761 C CA . ARG A 1 93 ? -26.301 -2.074 13.703 1.00 55.69 93 ARG A CA 1
ATOM 762 C C . ARG A 1 93 ? -27.539 -1.334 14.234 1.00 55.69 93 ARG A C 1
ATOM 764 O O . ARG A 1 93 ? -28.162 -1.786 15.192 1.00 55.69 93 ARG A O 1
ATOM 771 N N . GLY A 1 94 ? -27.897 -0.218 13.597 1.00 51.69 94 GLY A N 1
ATOM 772 C CA . GLY A 1 94 ? -29.000 0.654 14.027 1.00 51.69 94 GLY A CA 1
ATOM 773 C C . GLY A 1 94 ? -28.574 1.992 14.636 1.00 51.69 94 GLY A C 1
ATOM 774 O O . GLY A 1 94 ? -29.450 2.752 15.043 1.00 51.69 94 GLY A O 1
ATOM 775 N N . TYR A 1 95 ? -27.275 2.317 14.649 1.00 51.34 95 TYR A N 1
ATOM 776 C CA . TYR A 1 95 ? -26.784 3.648 15.033 1.00 51.34 95 TYR A CA 1
ATOM 777 C C . TYR A 1 95 ? -27.487 4.785 14.249 1.00 51.34 95 TYR A C 1
ATOM 779 O O . TYR A 1 95 ? -27.840 5.802 14.837 1.00 51.34 95 TYR A O 1
ATOM 787 N N . HIS A 1 96 ? -27.851 4.537 12.983 1.00 46.12 96 HIS A N 1
ATOM 788 C CA . HIS A 1 96 ? -28.631 5.432 12.104 1.00 46.12 96 HIS A CA 1
ATOM 789 C C . HIS A 1 96 ? -30.103 5.635 12.492 1.00 46.12 96 HIS A C 1
ATOM 791 O O . HIS A 1 96 ? -30.760 6.554 12.014 1.00 46.12 96 HIS A O 1
ATOM 797 N N . LYS A 1 97 ? -30.681 4.772 13.341 1.00 38.72 97 LYS A N 1
ATOM 798 C CA . LYS A 1 97 ? -32.130 4.766 13.627 1.00 38.72 97 LYS A CA 1
ATOM 799 C C . LYS A 1 97 ? -32.537 5.441 14.936 1.00 38.72 97 LYS A C 1
ATOM 801 O O . LYS A 1 97 ? -33.707 5.348 15.310 1.00 38.72 97 LYS A O 1
ATOM 806 N N . HIS A 1 98 ? -31.639 6.140 15.632 1.00 34.00 98 HIS A N 1
ATOM 807 C CA . HIS A 1 98 ? -31.974 6.772 16.913 1.00 34.00 98 HIS A CA 1
ATOM 808 C C . HIS A 1 98 ? -31.912 8.308 16.878 1.00 34.00 98 HIS A C 1
ATOM 810 O O . HIS A 1 98 ? -30.827 8.873 16.963 1.00 34.00 98 HIS A O 1
ATOM 816 N N . PRO A 1 99 ? -33.069 9.007 16.905 1.00 36.72 99 PRO A N 1
ATOM 817 C CA . PRO A 1 99 ? -33.130 10.472 16.908 1.00 36.72 99 PRO A CA 1
ATOM 818 C C . PRO A 1 99 ? -32.680 11.168 18.208 1.00 36.72 99 PRO A C 1
ATOM 820 O O . PRO A 1 99 ? -32.984 12.344 18.356 1.00 36.72 99 PRO A O 1
ATOM 823 N N . ARG A 1 100 ? -32.111 10.478 19.215 1.00 34.59 100 ARG A N 1
ATOM 824 C CA . ARG A 1 100 ? -31.930 11.048 20.578 1.00 34.59 100 ARG A CA 1
ATOM 825 C C . ARG A 1 100 ? -30.840 10.399 21.449 1.00 34.59 100 ARG A C 1
ATOM 827 O O . ARG A 1 100 ? -31.049 10.226 22.647 1.00 34.59 100 ARG A O 1
ATOM 834 N N . HIS A 1 101 ? -29.675 10.053 20.907 1.00 36.91 101 HIS A N 1
ATOM 835 C CA . HIS A 1 101 ? -28.529 9.667 21.750 1.00 36.91 101 HIS A CA 1
ATOM 836 C C . HIS A 1 101 ? -27.288 10.514 21.451 1.00 36.91 101 HIS A C 1
ATOM 838 O O . HIS A 1 101 ? -26.323 10.058 20.859 1.00 36.91 101 HIS A O 1
ATOM 844 N N . SER A 1 102 ? -27.358 11.773 21.891 1.00 38.22 102 SER A N 1
ATOM 845 C CA . SER A 1 102 ? -26.305 12.529 22.590 1.00 38.22 102 SER A CA 1
ATOM 846 C C . SER A 1 102 ? -24.830 12.157 22.329 1.00 38.22 102 SER A C 1
ATOM 848 O O . SER A 1 102 ? -24.068 11.931 23.270 1.00 38.22 102 SER A O 1
ATOM 850 N N . LEU A 1 103 ? -24.386 12.177 21.078 1.00 42.88 103 LEU A N 1
ATOM 851 C CA . LEU A 1 103 ? -23.242 13.030 20.758 1.00 42.88 103 LEU A CA 1
ATOM 852 C C . LEU A 1 103 ? -23.789 14.456 20.605 1.00 42.88 103 LEU A C 1
ATOM 854 O O . LEU A 1 103 ? -24.983 14.592 20.332 1.00 42.88 103 LEU A O 1
ATOM 858 N N . PRO A 1 104 ? -23.007 15.529 20.807 1.00 41.47 104 PRO A N 1
ATOM 859 C CA . PRO A 1 104 ? -23.487 16.863 20.475 1.00 41.47 104 PRO A CA 1
ATOM 860 C C . PRO A 1 104 ? -23.902 16.846 18.996 1.00 41.47 104 PRO A C 1
ATOM 862 O O . PRO A 1 104 ? -23.044 16.815 18.114 1.00 41.47 104 PRO A O 1
ATOM 865 N N . GLU A 1 105 ? -25.214 16.826 18.729 1.00 41.91 105 GLU A N 1
ATOM 866 C CA . GLU A 1 105 ? -25.823 16.802 17.386 1.00 41.91 105 GLU A CA 1
ATOM 867 C C . GLU A 1 105 ? -25.305 17.946 16.498 1.00 41.91 105 GLU A C 1
ATOM 869 O O . GLU A 1 105 ? -25.479 17.937 15.287 1.00 41.91 105 GLU A O 1
ATOM 874 N N . SER A 1 106 ? -24.611 18.923 17.082 1.00 45.66 106 SER A N 1
ATOM 875 C CA . SER A 1 106 ? -24.009 20.042 16.379 1.00 45.66 106 SER A CA 1
ATOM 876 C C . SER A 1 106 ? -22.755 19.713 15.554 1.00 45.66 106 SER A C 1
ATOM 878 O O . SER A 1 106 ? -22.311 20.608 14.843 1.00 45.66 106 SER A O 1
ATOM 880 N N . ARG A 1 107 ? -22.152 18.509 15.628 1.00 50.59 107 ARG A N 1
ATOM 881 C CA . ARG A 1 107 ? -20.840 18.238 14.978 1.00 50.59 107 ARG A CA 1
ATOM 882 C C . ARG A 1 107 ? -20.771 17.127 13.923 1.00 50.59 107 ARG A C 1
ATOM 884 O O . ARG A 1 107 ? -19.824 17.138 13.142 1.00 50.59 107 ARG A O 1
ATOM 891 N N . LEU A 1 108 ? -21.726 16.197 13.855 1.00 50.91 108 LEU A N 1
ATOM 892 C CA . LEU A 1 108 ? -21.743 15.161 12.809 1.00 50.91 108 LEU A CA 1
ATOM 893 C C . LEU A 1 108 ? -22.784 15.527 11.749 1.00 50.91 108 LEU A C 1
ATOM 895 O O . LEU A 1 108 ? -23.983 15.449 11.998 1.00 50.91 108 LEU A O 1
ATOM 899 N N . LYS A 1 109 ? -22.320 15.969 10.577 1.00 55.34 109 LYS A N 1
ATOM 900 C CA . LYS A 1 109 ? -23.171 16.296 9.427 1.00 55.34 109 LYS A CA 1
ATOM 901 C C . LYS A 1 109 ? -22.998 15.200 8.382 1.00 55.34 109 LYS A C 1
ATOM 903 O O . LYS A 1 109 ? -22.011 15.221 7.659 1.00 55.34 109 LYS A O 1
ATOM 908 N N . PHE A 1 110 ? -23.934 14.256 8.324 1.00 57.91 110 PHE A N 1
ATOM 909 C CA . PHE A 1 110 ? -23.995 13.291 7.227 1.00 57.91 110 PHE A CA 1
ATOM 910 C C . PHE A 1 110 ? -24.434 14.001 5.942 1.00 57.91 110 PHE A C 1
ATOM 912 O O . PHE A 1 110 ? -25.282 14.902 5.972 1.00 57.91 110 PHE A O 1
ATOM 919 N N . VAL A 1 111 ? -23.831 13.627 4.815 1.00 54.56 111 VAL A N 1
ATOM 920 C CA . VAL A 1 111 ? -24.212 14.159 3.506 1.00 54.56 111 VAL A CA 1
ATOM 921 C C . VAL A 1 111 ? -25.507 13.480 3.079 1.00 54.56 111 VAL A C 1
ATOM 923 O O . VAL A 1 111 ? -25.473 12.332 2.667 1.00 54.56 111 VAL A O 1
ATOM 926 N N . ASN A 1 112 ? -26.619 14.215 3.149 1.00 55.94 112 ASN A N 1
ATOM 927 C CA . ASN A 1 112 ? -27.958 13.686 2.869 1.00 55.94 112 ASN A CA 1
ATOM 928 C C . ASN A 1 112 ? -28.581 14.154 1.548 1.00 55.94 112 ASN A C 1
ATOM 930 O O . ASN A 1 112 ? -29.701 13.762 1.216 1.00 55.94 112 ASN A O 1
ATOM 934 N N . LYS A 1 113 ? -27.896 15.039 0.808 1.00 53.53 113 LYS A N 1
ATOM 935 C CA . LYS A 1 113 ? -28.352 15.560 -0.489 1.00 53.53 113 LYS A CA 1
ATOM 936 C C . LYS A 1 113 ? -27.196 15.930 -1.401 1.00 53.53 113 LYS A C 1
ATOM 938 O O . LYS A 1 113 ? -26.261 16.606 -0.973 1.00 53.53 113 LYS A O 1
ATOM 943 N N . ASN A 1 114 ? -27.298 15.566 -2.677 1.00 52.84 114 ASN A N 1
ATOM 944 C CA . ASN A 1 114 ? -26.380 16.037 -3.710 1.00 52.84 114 ASN A CA 1
ATOM 945 C C . ASN A 1 114 ? -26.922 17.347 -4.312 1.00 52.84 114 ASN A C 1
ATOM 947 O O . ASN A 1 114 ? -27.924 17.304 -5.027 1.00 52.84 114 ASN A O 1
ATOM 951 N N . PRO A 1 115 ? -26.279 18.512 -4.105 1.00 52.00 115 PRO A N 1
ATOM 952 C CA . PRO A 1 115 ? -26.750 19.785 -4.661 1.00 52.00 115 PRO A CA 1
ATOM 953 C C . PRO A 1 115 ? -26.671 19.856 -6.200 1.00 52.00 115 PRO A C 1
ATOM 955 O O . PRO A 1 115 ? -27.055 20.865 -6.790 1.00 52.00 115 PRO A O 1
ATOM 958 N N . HIS A 1 116 ? -26.158 18.813 -6.861 1.00 49.97 116 HIS A N 1
ATOM 959 C CA . HIS A 1 116 ? -26.007 18.721 -8.311 1.00 49.97 116 HIS A CA 1
ATOM 960 C C . HIS A 1 116 ? -26.977 17.737 -8.997 1.00 49.97 116 HIS A C 1
ATOM 962 O O . HIS A 1 116 ? -26.884 17.586 -10.217 1.00 49.97 116 HIS A O 1
ATOM 968 N N . MET A 1 117 ? -27.897 17.106 -8.255 1.00 51.72 117 MET A N 1
ATOM 969 C CA . MET A 1 117 ? -28.987 16.255 -8.770 1.00 51.72 117 MET A CA 1
ATOM 970 C C . MET A 1 117 ? -30.335 16.985 -8.623 1.00 51.72 117 MET A C 1
ATOM 972 O O . MET A 1 117 ? -30.560 17.639 -7.607 1.00 51.72 117 MET A O 1
ATOM 976 N N . GLU A 1 118 ? -31.235 16.888 -9.611 1.00 58.25 118 GLU A N 1
ATOM 977 C CA . GLU A 1 118 ? -32.542 17.587 -9.607 1.00 58.25 118 GLU A CA 1
ATOM 978 C C . GLU A 1 118 ? -33.464 17.165 -8.449 1.00 58.25 118 GLU A C 1
ATOM 980 O O . GLU A 1 118 ? -34.233 17.984 -7.948 1.00 58.25 118 GLU A O 1
ATOM 985 N N . ASP A 1 119 ? -33.364 15.917 -7.990 1.00 64.75 119 ASP A N 1
ATOM 986 C CA . ASP A 1 119 ? -34.105 15.376 -6.843 1.00 64.75 119 ASP A CA 1
ATOM 987 C C . ASP A 1 119 ? -33.291 15.389 -5.534 1.00 64.75 119 ASP A C 1
ATOM 989 O O . ASP A 1 119 ? -33.815 15.077 -4.463 1.00 64.75 119 ASP A O 1
ATOM 993 N N . GLY A 1 120 ? -32.013 15.776 -5.605 1.00 55.94 120 GLY A N 1
ATOM 994 C CA . GLY A 1 120 ? -31.069 15.733 -4.493 1.00 55.94 120 GLY A CA 1
ATOM 995 C C . GLY A 1 120 ? -30.701 14.323 -4.021 1.00 55.94 120 GLY A C 1
ATOM 996 O O . GLY A 1 120 ? -30.015 14.216 -3.005 1.00 55.94 120 GLY A O 1
ATOM 997 N N . GLY A 1 121 ? -31.135 13.268 -4.717 1.00 55.12 121 GLY A N 1
ATOM 998 C CA . GLY A 1 121 ? -30.926 11.881 -4.318 1.00 55.12 121 GLY A CA 1
ATOM 999 C C . GLY A 1 121 ? -29.485 11.425 -4.537 1.00 55.12 121 GLY A C 1
ATOM 1000 O O . GLY A 1 121 ? -28.867 11.704 -5.564 1.00 55.12 121 GLY A O 1
ATOM 1001 N N . PHE A 1 122 ? -28.947 10.695 -3.572 1.00 56.38 122 PHE A N 1
ATOM 1002 C CA . PHE A 1 122 ? -27.738 9.889 -3.727 1.00 56.38 122 PHE A CA 1
ATOM 1003 C C . PHE A 1 122 ? -28.163 8.420 -3.808 1.00 56.38 122 PHE A C 1
ATOM 1005 O O . PHE A 1 122 ? -29.124 8.000 -3.163 1.00 56.38 122 PHE A O 1
ATOM 1012 N N . GLN A 1 123 ? -27.442 7.626 -4.600 1.00 49.69 123 GLN A N 1
ATOM 1013 C CA . GLN A 1 123 ? -27.520 6.176 -4.483 1.00 49.69 123 GLN A CA 1
ATOM 1014 C C . GLN A 1 123 ? -26.523 5.757 -3.406 1.00 49.69 123 GLN A C 1
ATOM 1016 O O . GLN A 1 123 ? -25.323 5.693 -3.659 1.00 49.69 123 GLN A O 1
ATOM 1021 N N . PHE A 1 124 ? -27.028 5.538 -2.201 1.00 55.91 124 PHE A N 1
ATOM 1022 C CA . PHE A 1 124 ? -26.225 5.094 -1.073 1.00 55.91 124 PHE A CA 1
ATOM 1023 C C . PHE A 1 124 ? -25.971 3.590 -1.155 1.00 55.91 124 PHE A C 1
ATOM 1025 O O . PHE A 1 124 ? -26.779 2.832 -1.702 1.00 55.91 124 PHE A O 1
ATOM 1032 N N . HIS A 1 125 ? -24.821 3.161 -0.649 1.00 56.38 125 HIS A N 1
ATOM 1033 C CA . HIS A 1 125 ? -24.465 1.751 -0.602 1.00 56.38 125 HIS A CA 1
ATOM 1034 C C . HIS A 1 125 ? -24.924 1.160 0.731 1.00 56.38 125 HIS A C 1
ATOM 1036 O O . HIS A 1 125 ? -24.638 1.709 1.788 1.00 56.38 125 HIS A O 1
ATOM 1042 N N . ASP A 1 126 ? -25.611 0.017 0.685 1.00 60.78 126 ASP A N 1
ATOM 1043 C CA . ASP A 1 126 ? -25.984 -0.728 1.890 1.00 60.78 126 ASP A CA 1
ATOM 1044 C C . ASP A 1 126 ? -24.721 -1.360 2.503 1.00 60.78 126 ASP A C 1
ATOM 1046 O O . ASP A 1 126 ? -24.306 -2.462 2.131 1.00 60.78 126 ASP A O 1
ATOM 1050 N N . GLN A 1 127 ? -24.097 -0.664 3.452 1.00 65.88 127 GLN A N 1
ATOM 1051 C CA . GLN A 1 127 ? -23.012 -1.200 4.272 1.00 65.88 127 GLN A CA 1
ATOM 1052 C C . GLN A 1 127 ? -23.383 -1.169 5.754 1.00 65.88 127 GLN A C 1
ATOM 1054 O O . GLN A 1 127 ? -24.183 -0.359 6.217 1.00 65.88 127 GLN A O 1
ATOM 1059 N N . SER A 1 128 ? -22.828 -2.102 6.528 1.00 72.38 128 SER A N 1
ATOM 1060 C CA . SER A 1 128 ? -23.053 -2.081 7.973 1.00 72.38 128 SER A CA 1
ATOM 1061 C C . SER A 1 128 ? -22.179 -1.001 8.592 1.00 72.38 128 SER A C 1
ATOM 1063 O O . SER A 1 128 ? -20.961 -1.132 8.624 1.00 72.38 128 SER A O 1
ATOM 1065 N N . PHE A 1 129 ? -22.804 0.039 9.130 1.00 78.62 129 PHE A N 1
ATOM 1066 C CA . PHE A 1 129 ? -22.108 1.021 9.946 1.00 78.62 129 PHE A CA 1
ATOM 1067 C C . PHE A 1 129 ? -21.916 0.488 11.365 1.00 78.62 129 PHE A C 1
ATOM 1069 O O . PHE A 1 129 ? -22.732 0.697 12.273 1.00 78.62 129 PHE A O 1
ATOM 1076 N N . SER A 1 130 ? -20.861 -0.293 11.547 1.00 86.44 130 SER A N 1
ATOM 1077 C CA . SER A 1 130 ? -20.524 -0.873 12.838 1.00 86.44 130 SER A CA 1
ATOM 1078 C C . SER A 1 130 ? -19.043 -0.763 13.135 1.00 86.44 130 SER A C 1
ATOM 1080 O O . SER A 1 130 ? -18.184 -0.794 12.261 1.00 86.44 130 SER A O 1
ATOM 1082 N N . PHE A 1 131 ? -18.770 -0.634 14.425 1.00 92.75 131 PHE A N 1
ATOM 1083 C CA . PHE A 1 131 ? -17.458 -0.825 15.000 1.00 92.75 131 PHE A CA 1
ATOM 1084 C C . PHE A 1 131 ? -17.672 -1.529 16.335 1.00 92.75 131 PHE A C 1
ATOM 1086 O O . PHE A 1 131 ? -17.876 -0.891 17.372 1.00 92.75 131 PHE A O 1
ATOM 1093 N N . GLY A 1 132 ? -17.733 -2.854 16.277 1.00 94.06 132 GLY A N 1
ATOM 1094 C CA . GLY A 1 132 ? -17.973 -3.754 17.389 1.00 94.06 132 GLY A CA 1
ATOM 1095 C C . GLY A 1 132 ? -16.745 -4.610 17.723 1.00 94.06 132 GLY A C 1
ATOM 1096 O O . GLY A 1 132 ? -15.604 -4.236 17.435 1.00 94.06 132 GLY A O 1
ATOM 1097 N N . PRO A 1 133 ? -16.958 -5.771 18.370 1.00 95.75 133 PRO A N 1
ATOM 1098 C CA . PRO A 1 133 ? -15.874 -6.670 18.761 1.00 95.75 133 PRO A CA 1
ATOM 1099 C C . PRO A 1 133 ? -15.036 -7.218 17.595 1.00 95.75 133 PRO A C 1
ATOM 1101 O O . PRO A 1 133 ? -13.828 -7.403 17.762 1.00 95.75 133 PRO A O 1
ATOM 1104 N N . ASP A 1 134 ? -15.639 -7.469 16.429 1.00 95.69 134 ASP A N 1
ATOM 1105 C CA . ASP A 1 134 ? -14.929 -8.022 15.269 1.00 95.69 134 ASP A CA 1
ATOM 1106 C C . ASP A 1 134 ? -14.033 -6.972 14.602 1.00 95.69 134 ASP A C 1
ATOM 1108 O O . ASP A 1 134 ? -12.856 -7.244 14.349 1.00 95.69 134 ASP A O 1
ATOM 1112 N N . GLU A 1 135 ? -14.533 -5.748 14.415 1.00 97.56 135 GLU A N 1
ATOM 1113 C CA . GLU A 1 135 ? -13.757 -4.610 13.915 1.00 97.56 135 GLU A CA 1
ATOM 1114 C C . GLU A 1 135 ? -12.633 -4.241 14.890 1.00 97.56 135 GLU A C 1
ATOM 1116 O O . GLU A 1 135 ? -11.497 -4.016 14.469 1.00 97.56 135 GLU A O 1
ATOM 1121 N N . LEU A 1 136 ? -12.890 -4.265 16.205 1.00 98.31 136 LEU A N 1
ATOM 1122 C CA . LEU A 1 136 ? -11.845 -4.063 17.213 1.00 98.31 136 LEU A CA 1
ATOM 1123 C C . LEU A 1 136 ? -10.768 -5.153 17.138 1.00 98.31 136 LEU A C 1
ATOM 1125 O O . LEU A 1 136 ? -9.574 -4.856 17.236 1.00 98.31 136 LEU A O 1
ATOM 1129 N N . LYS A 1 137 ? -11.160 -6.420 16.960 1.00 98.50 137 LYS A N 1
ATOM 1130 C CA . LYS A 1 137 ? -10.209 -7.523 16.778 1.00 98.50 137 LYS A CA 1
ATOM 1131 C C . LYS A 1 137 ? -9.376 -7.323 15.509 1.00 98.50 137 LYS A C 1
ATOM 1133 O O . LYS A 1 137 ? -8.160 -7.505 15.564 1.00 98.50 137 LYS A O 1
ATOM 1138 N N . GLY A 1 138 ? -9.994 -6.901 14.407 1.00 98.56 138 GLY A N 1
ATOM 1139 C CA . GLY A 1 138 ? -9.309 -6.533 13.169 1.00 98.56 138 GLY A CA 1
ATOM 1140 C C . GLY A 1 138 ? -8.321 -5.387 13.344 1.00 98.56 138 GLY A C 1
ATOM 1141 O O . GLY A 1 138 ? -7.156 -5.528 12.976 1.00 98.56 138 GLY A O 1
ATOM 1142 N N . LEU A 1 139 ? -8.744 -4.297 13.993 1.00 98.62 139 LEU A N 1
ATOM 1143 C CA . LEU A 1 139 ? -7.890 -3.159 14.338 1.00 98.62 139 LEU A CA 1
ATOM 1144 C C . LEU A 1 139 ? -6.677 -3.630 15.135 1.00 98.62 139 LEU A C 1
ATOM 1146 O O . LEU A 1 139 ? -5.547 -3.262 14.823 1.00 98.62 139 LEU A O 1
ATOM 1150 N N . LYS A 1 140 ? -6.881 -4.485 16.142 1.00 98.50 140 LYS A N 1
ATOM 1151 C CA . LYS A 1 140 ? -5.783 -5.031 16.947 1.00 98.50 140 LYS A CA 1
ATOM 1152 C C . LYS A 1 140 ? -4.788 -5.799 16.088 1.00 98.50 140 LYS A C 1
ATOM 1154 O O . LYS A 1 140 ? -3.592 -5.558 16.223 1.00 98.50 140 LYS A O 1
ATOM 1159 N N . ILE A 1 141 ? -5.248 -6.661 15.187 1.00 98.56 141 ILE A N 1
ATOM 1160 C CA . ILE A 1 141 ? -4.366 -7.402 14.273 1.00 98.56 141 ILE A CA 1
ATOM 1161 C C . ILE A 1 141 ? -3.606 -6.432 13.356 1.00 98.56 141 ILE A C 1
ATOM 1163 O O . ILE A 1 141 ? -2.386 -6.532 13.231 1.00 98.56 141 ILE A O 1
ATOM 1167 N N . PHE A 1 142 ? -4.306 -5.458 12.773 1.00 98.56 142 PHE A N 1
ATOM 1168 C CA . PHE A 1 142 ? -3.754 -4.461 11.854 1.00 98.56 142 PHE A CA 1
ATOM 1169 C C . PHE A 1 142 ? -2.661 -3.594 12.504 1.00 98.56 142 PHE A C 1
ATOM 1171 O O . PHE A 1 142 ? -1.613 -3.347 11.900 1.00 98.56 142 PHE A O 1
ATOM 1178 N N . PHE A 1 143 ? -2.892 -3.151 13.745 1.00 97.88 143 PHE A N 1
ATOM 1179 C CA . PHE A 1 143 ? -1.983 -2.291 14.513 1.00 97.88 143 PHE A CA 1
ATOM 1180 C C . PHE A 1 143 ? -0.875 -3.074 15.226 1.00 97.88 143 PHE A C 1
ATOM 1182 O O . PHE A 1 143 ? 0.131 -2.486 15.638 1.00 97.88 143 PHE A O 1
ATOM 1189 N N . THR A 1 144 ? -1.032 -4.391 15.381 1.00 95.69 144 THR A N 1
ATOM 1190 C CA . THR A 1 144 ? -0.015 -5.225 16.018 1.00 95.69 144 THR A CA 1
ATOM 1191 C C . THR A 1 144 ? 1.204 -5.331 15.114 1.00 95.69 144 THR A C 1
ATOM 1193 O O . THR A 1 144 ? 1.174 -5.915 14.029 1.00 95.69 144 THR A O 1
ATOM 1196 N N . ARG A 1 145 ? 2.306 -4.784 15.623 1.00 90.81 145 ARG A N 1
ATOM 1197 C CA . ARG A 1 145 ? 3.652 -4.881 15.064 1.00 90.81 145 ARG A CA 1
ATOM 1198 C C . ARG A 1 145 ? 4.585 -5.473 16.109 1.00 90.81 145 ARG A C 1
ATOM 1200 O O . ARG A 1 145 ? 4.415 -5.228 17.306 1.00 90.81 145 ARG A O 1
ATOM 1207 N N . ILE A 1 146 ? 5.606 -6.194 15.665 1.00 81.25 146 ILE A N 1
ATOM 1208 C CA . ILE A 1 146 ? 6.618 -6.735 16.570 1.00 81.25 146 ILE A CA 1
ATOM 1209 C C . ILE A 1 146 ? 7.729 -5.692 16.746 1.00 81.25 146 ILE A C 1
ATOM 1211 O O . ILE A 1 146 ? 8.322 -5.253 15.764 1.00 81.25 146 ILE A O 1
ATOM 1215 N N . PRO A 1 147 ? 8.014 -5.245 17.984 1.00 64.62 147 PRO A N 1
ATOM 1216 C CA . PRO A 1 147 ? 9.070 -4.266 18.244 1.00 64.62 147 PRO A CA 1
ATOM 1217 C C . PRO A 1 147 ? 10.478 -4.867 18.117 1.00 64.62 147 PRO A C 1
ATOM 1219 O O . PRO A 1 147 ? 11.455 -4.128 18.003 1.00 64.62 147 PRO A O 1
ATOM 1222 N N . HIS A 1 148 ? 10.596 -6.197 18.142 1.00 60.84 148 HIS A N 1
ATOM 1223 C CA . HIS A 1 148 ? 11.840 -6.905 17.859 1.00 60.84 148 HIS A CA 1
ATOM 1224 C C . HIS A 1 148 ? 12.090 -6.941 16.347 1.00 60.84 148 HIS A C 1
ATOM 1226 O O . HIS A 1 148 ? 11.163 -7.109 15.565 1.00 60.84 148 HIS A O 1
ATOM 1232 N N . GLN A 1 149 ? 13.354 -6.847 15.924 1.00 65.56 149 GLN A N 1
ATOM 1233 C CA . GLN A 1 149 ? 13.727 -6.868 14.499 1.00 65.56 149 GLN A CA 1
ATOM 1234 C C . GLN A 1 149 ? 13.337 -8.179 13.773 1.00 65.56 149 GLN A C 1
ATOM 1236 O O . GLN A 1 149 ? 13.428 -8.248 12.544 1.00 65.56 149 GLN A O 1
ATOM 1241 N N . HIS A 1 150 ? 12.886 -9.210 14.504 1.00 79.94 150 HIS A N 1
ATOM 1242 C CA . HIS A 1 150 ? 12.523 -10.525 13.979 1.00 79.94 150 HIS A CA 1
ATOM 1243 C C . HIS A 1 150 ? 11.338 -11.151 14.735 1.00 79.94 150 HIS A C 1
ATOM 1245 O O . HIS A 1 150 ? 11.322 -11.149 15.969 1.00 79.94 150 HIS A O 1
ATOM 1251 N N . LEU A 1 151 ? 10.400 -11.745 13.989 1.00 87.94 151 LEU A N 1
ATOM 1252 C CA . LEU A 1 151 ? 9.374 -12.652 14.514 1.00 87.94 151 LEU A CA 1
ATOM 1253 C C . LEU A 1 151 ? 9.999 -13.841 15.246 1.00 87.94 151 LEU A C 1
ATOM 1255 O O . LEU A 1 151 ? 10.944 -14.465 14.755 1.00 87.94 151 LEU A O 1
ATOM 1259 N N . ARG A 1 152 ? 9.418 -14.210 16.387 1.00 90.94 152 ARG A N 1
ATOM 1260 C CA . ARG A 1 152 ? 9.745 -15.458 17.082 1.00 90.94 152 ARG A CA 1
ATOM 1261 C C . ARG A 1 152 ? 8.855 -16.591 16.561 1.00 90.94 152 ARG A C 1
ATOM 1263 O O . ARG A 1 152 ? 7.733 -16.331 16.121 1.00 90.94 152 ARG A O 1
ATOM 1270 N N . PRO A 1 153 ? 9.272 -17.863 16.699 1.00 91.94 153 PRO A N 1
ATOM 1271 C CA . PRO A 1 153 ? 8.421 -19.006 16.358 1.00 91.94 153 PRO A CA 1
ATOM 1272 C C . PRO A 1 153 ? 7.049 -18.987 17.053 1.00 91.94 153 PRO A C 1
ATOM 1274 O O . PRO A 1 153 ? 6.053 -19.386 16.458 1.00 91.94 153 PRO A O 1
ATOM 1277 N N . SER A 1 154 ? 6.978 -18.473 18.287 1.00 92.50 154 SER A N 1
ATOM 1278 C CA . SER A 1 154 ? 5.716 -18.302 19.016 1.00 92.50 154 SER A CA 1
ATOM 1279 C C . SER A 1 154 ? 4.764 -17.318 18.337 1.00 92.50 154 SER A C 1
ATOM 1281 O O . SER A 1 154 ? 3.562 -17.551 18.338 1.00 92.50 154 SER A O 1
ATOM 1283 N N . ASP A 1 155 ? 5.296 -16.245 17.746 1.00 92.81 155 ASP A N 1
ATOM 1284 C CA . ASP A 1 155 ? 4.497 -15.210 17.086 1.00 92.81 155 ASP A CA 1
ATOM 1285 C C . ASP A 1 155 ? 3.892 -15.775 15.788 1.00 92.81 155 ASP A C 1
ATOM 1287 O O . ASP A 1 155 ? 2.702 -15.612 15.531 1.00 92.81 155 ASP A O 1
ATOM 1291 N N . LEU A 1 156 ? 4.682 -16.546 15.026 1.00 93.19 156 LEU A N 1
ATOM 1292 C CA . LEU A 1 156 ? 4.206 -17.293 13.852 1.00 93.19 156 LEU A CA 1
ATOM 1293 C C . LEU A 1 156 ? 3.127 -18.320 14.219 1.00 93.19 156 LEU A C 1
ATOM 1295 O O . LEU A 1 156 ? 2.107 -18.427 13.541 1.00 93.19 156 LEU A O 1
ATOM 1299 N N . PHE A 1 157 ? 3.326 -19.063 15.307 1.00 94.44 157 PHE A N 1
ATOM 1300 C CA . PHE A 1 157 ? 2.353 -20.051 15.767 1.00 94.44 157 PHE A CA 1
ATOM 1301 C C . PHE A 1 157 ? 1.040 -19.400 16.232 1.00 94.44 157 PHE A C 1
ATOM 1303 O O . PHE A 1 157 ? -0.049 -19.880 15.910 1.00 94.44 157 PHE A O 1
ATOM 1310 N N . GLN A 1 158 ? 1.124 -18.288 16.964 1.00 95.06 158 GLN A N 1
ATOM 1311 C CA . GLN A 1 158 ? -0.043 -17.595 17.503 1.00 95.06 158 GLN A CA 1
ATOM 1312 C C . GLN A 1 158 ? -0.818 -16.808 16.434 1.00 95.06 158 GLN A C 1
ATOM 1314 O O . GLN A 1 158 ? -2.049 -16.764 16.495 1.00 95.06 158 GLN A O 1
ATOM 1319 N N . GLY A 1 159 ? -0.137 -16.234 15.442 1.00 95.75 159 GLY A N 1
ATOM 1320 C CA . GLY A 1 159 ? -0.732 -15.321 14.463 1.00 95.75 159 GLY A CA 1
ATOM 1321 C C . GLY A 1 159 ? -1.231 -14.014 15.083 1.00 95.75 159 GLY A C 1
ATOM 1322 O O . GLY A 1 159 ? -0.814 -13.630 16.177 1.00 95.75 159 GLY A O 1
ATOM 1323 N N . GLY A 1 160 ? -2.137 -13.326 14.386 1.00 97.25 160 GLY A N 1
ATOM 1324 C CA . GLY A 1 160 ? -2.676 -12.035 14.816 1.00 97.25 160 GLY A CA 1
ATOM 1325 C C . GLY A 1 160 ? -1.703 -10.851 14.717 1.00 97.25 160 GLY A C 1
ATOM 1326 O O . GLY A 1 160 ? -1.974 -9.799 15.293 1.00 97.25 160 GLY A O 1
ATOM 1327 N N . VAL A 1 161 ? -0.587 -10.990 13.996 1.00 97.00 161 VAL A N 1
ATOM 1328 C CA . VAL A 1 161 ? 0.375 -9.910 13.733 1.00 97.00 161 VAL A CA 1
ATOM 1329 C C . VAL A 1 161 ? 0.235 -9.475 12.278 1.00 97.00 161 VAL A C 1
ATOM 1331 O O . VAL A 1 161 ? 0.827 -10.071 11.380 1.00 97.00 161 VAL A O 1
ATOM 1334 N N . GLY A 1 162 ? -0.548 -8.428 12.030 1.00 96.62 162 GLY A N 1
ATOM 1335 C CA . GLY A 1 162 ? -0.735 -7.906 10.679 1.00 96.62 162 GLY A CA 1
ATOM 1336 C C . GLY A 1 162 ? 0.452 -7.091 10.173 1.00 96.62 162 GLY A C 1
ATOM 1337 O O . GLY A 1 162 ? 0.716 -7.100 8.978 1.00 96.62 162 GLY A O 1
ATOM 1338 N N . ASN A 1 163 ? 1.154 -6.367 11.055 1.00 96.12 163 ASN A N 1
ATOM 1339 C CA . ASN A 1 163 ? 2.165 -5.356 10.700 1.00 96.12 163 ASN A CA 1
ATOM 1340 C C . ASN A 1 163 ? 1.681 -4.306 9.664 1.00 96.12 163 ASN A C 1
ATOM 1342 O O . ASN A 1 163 ? 2.487 -3.558 9.113 1.00 96.12 163 ASN A O 1
ATOM 1346 N N . CYS A 1 164 ? 0.370 -4.230 9.399 1.00 97.50 164 CYS A N 1
ATOM 1347 C CA . CYS A 1 164 ? -0.219 -3.450 8.309 1.00 97.50 164 CYS A CA 1
ATOM 1348 C C . CYS A 1 164 ? -0.004 -1.948 8.518 1.00 97.50 164 CYS A C 1
ATOM 1350 O O . CYS A 1 164 ? 0.310 -1.218 7.579 1.00 97.50 164 CYS A O 1
ATOM 1352 N N . VAL A 1 165 ? -0.111 -1.504 9.774 1.00 96.75 165 VAL A N 1
ATOM 1353 C CA . VAL A 1 165 ? 0.026 -0.099 10.183 1.00 96.75 165 VAL A CA 1
ATOM 1354 C C . VAL A 1 165 ? 1.390 0.518 9.856 1.00 96.75 165 VAL A C 1
ATOM 1356 O O . VAL A 1 165 ? 1.514 1.738 9.827 1.00 96.75 165 VAL A O 1
ATOM 1359 N N . THR A 1 166 ? 2.415 -0.301 9.604 1.00 94.06 166 THR A N 1
ATOM 1360 C CA . THR A 1 166 ? 3.765 0.177 9.282 1.00 94.06 166 THR A CA 1
ATOM 1361 C C . THR A 1 166 ? 3.808 0.917 7.944 1.00 94.06 166 THR A C 1
ATOM 1363 O O . THR A 1 166 ? 4.499 1.928 7.852 1.00 94.06 166 THR A O 1
ATOM 1366 N N . CYS A 1 167 ? 3.021 0.474 6.959 1.00 94.94 167 CYS A N 1
ATOM 1367 C CA . CYS A 1 167 ? 2.841 1.173 5.679 1.00 94.94 167 CYS A CA 1
ATOM 1368 C C . CYS A 1 167 ? 1.495 1.911 5.623 1.00 94.94 167 CYS A C 1
ATOM 1370 O O . CYS A 1 167 ? 1.377 2.962 5.005 1.00 94.94 167 CYS A O 1
ATOM 1372 N N . HIS A 1 168 ? 0.467 1.394 6.299 1.00 96.69 168 HIS A N 1
ATOM 1373 C CA . HIS A 1 168 ? -0.883 1.951 6.283 1.00 96.69 168 HIS A CA 1
ATOM 1374 C C . HIS A 1 168 ? -1.223 2.681 7.587 1.00 96.69 168 HIS A C 1
ATOM 1376 O O . HIS A 1 168 ? -2.183 2.343 8.280 1.00 96.69 168 HIS A O 1
ATOM 1382 N N . ALA A 1 169 ? -0.427 3.691 7.941 1.00 95.00 169 ALA A N 1
ATOM 1383 C CA . ALA A 1 169 ? -0.644 4.458 9.163 1.00 95.00 169 ALA A CA 1
ATOM 1384 C C . ALA A 1 169 ? -1.828 5.447 9.022 1.00 95.00 169 ALA A C 1
ATOM 1386 O O . ALA A 1 169 ? -1.900 6.171 8.021 1.00 95.00 169 ALA A O 1
ATOM 1387 N N . PRO A 1 170 ? -2.756 5.532 9.998 1.00 94.56 170 PRO A N 1
ATOM 1388 C CA . PRO A 1 170 ? -3.750 6.600 10.064 1.00 94.56 170 PRO A CA 1
ATOM 1389 C C . PRO A 1 170 ? -3.088 7.994 10.138 1.00 94.56 170 PRO A C 1
ATOM 1391 O O . PRO A 1 170 ? -1.951 8.125 10.597 1.00 94.56 170 PRO A O 1
ATOM 1394 N N . PRO A 1 171 ? -3.791 9.056 9.709 1.00 90.25 171 PRO A N 1
ATOM 1395 C CA . PRO A 1 171 ? -5.241 9.084 9.510 1.00 90.25 171 PRO A CA 1
ATOM 1396 C C . PRO A 1 171 ? -5.701 8.699 8.094 1.00 90.25 171 PRO A C 1
ATOM 1398 O O . PRO A 1 171 ? -6.865 8.364 7.927 1.00 90.25 171 PRO A O 1
ATOM 1401 N N . ASN A 1 172 ? -4.804 8.664 7.101 1.00 87.75 172 ASN A N 1
ATOM 1402 C CA . ASN A 1 172 ? -5.126 8.283 5.712 1.00 87.75 172 ASN A CA 1
ATOM 1403 C C . ASN A 1 172 ? -4.895 6.797 5.396 1.00 87.75 172 ASN A C 1
ATOM 1405 O O . ASN A 1 172 ? -5.179 6.350 4.285 1.00 87.75 172 ASN A O 1
ATOM 1409 N N . PHE A 1 173 ? -4.344 6.041 6.348 1.00 95.06 173 PHE A N 1
ATOM 1410 C CA . PHE A 1 173 ? -3.964 4.638 6.170 1.00 95.06 173 PHE A CA 1
ATOM 1411 C C . PHE A 1 173 ? -3.003 4.433 4.995 1.00 95.06 173 PHE A C 1
ATOM 1413 O O . PHE A 1 173 ? -3.144 3.516 4.191 1.00 95.06 173 PHE A O 1
ATOM 1420 N N . THR A 1 174 ? -2.010 5.311 4.893 1.00 94.06 174 THR A N 1
ATOM 1421 C CA . THR A 1 174 ? -0.927 5.244 3.909 1.00 94.06 174 THR A CA 1
ATOM 1422 C C . THR A 1 174 ? 0.236 6.100 4.385 1.00 94.06 174 THR A C 1
ATOM 1424 O O . THR A 1 174 ? 0.045 7.159 4.984 1.00 94.06 174 THR A O 1
ATOM 1427 N N . ASP A 1 175 ? 1.448 5.647 4.108 1.00 92.69 175 ASP A N 1
ATOM 1428 C CA . ASP A 1 175 ? 2.682 6.394 4.310 1.00 92.69 175 ASP A CA 1
ATOM 1429 C C . ASP A 1 175 ? 3.131 7.147 3.048 1.00 92.69 175 ASP A C 1
ATOM 1431 O O . ASP A 1 175 ? 4.117 7.883 3.087 1.00 92.69 175 ASP A O 1
ATOM 1435 N N . PHE A 1 176 ? 2.401 6.976 1.938 1.00 90.19 176 PHE A N 1
ATOM 1436 C CA . PHE A 1 176 ? 2.708 7.511 0.611 1.00 90.19 176 PHE A CA 1
ATOM 1437 C C . PHE A 1 176 ? 4.092 7.117 0.063 1.00 90.19 176 PHE A C 1
ATOM 1439 O O . PHE A 1 176 ? 4.563 7.733 -0.898 1.00 90.19 176 PHE A O 1
ATOM 1446 N N . ARG A 1 177 ? 4.732 6.088 0.632 1.00 93.44 177 ARG A N 1
ATOM 1447 C CA . ARG A 1 177 ? 6.025 5.564 0.173 1.00 93.44 177 ARG A CA 1
ATOM 1448 C C . ARG A 1 177 ? 5.822 4.465 -0.869 1.00 93.44 177 ARG A C 1
ATOM 1450 O O . ARG A 1 177 ? 4.701 4.201 -1.311 1.00 93.44 177 ARG A O 1
ATOM 1457 N N . PHE A 1 178 ? 6.926 3.861 -1.308 1.00 95.88 178 PHE A N 1
ATOM 1458 C CA . PHE A 1 178 ? 6.935 2.809 -2.317 1.00 95.88 178 PHE A CA 1
ATOM 1459 C C . PHE A 1 178 ? 7.367 1.480 -1.711 1.00 95.88 178 PHE A C 1
ATOM 1461 O O . PHE A 1 178 ? 8.492 1.359 -1.233 1.00 95.88 178 PHE A O 1
ATOM 1468 N N . HIS A 1 179 ? 6.518 0.462 -1.818 1.00 96.56 179 HIS A N 1
ATOM 1469 C CA . HIS A 1 179 ? 6.804 -0.865 -1.279 1.00 96.56 179 HIS A CA 1
ATOM 1470 C C . HIS A 1 179 ? 6.595 -1.939 -2.332 1.00 96.56 179 HIS A C 1
ATOM 1472 O O . HIS A 1 179 ? 5.703 -1.845 -3.176 1.00 96.56 179 HIS A O 1
ATOM 1478 N N . ASN A 1 180 ? 7.416 -2.982 -2.263 1.00 97.12 180 ASN A N 1
ATOM 1479 C CA . ASN A 1 180 ? 7.194 -4.211 -3.006 1.00 97.12 180 ASN A CA 1
ATOM 1480 C C . ASN A 1 180 ? 6.574 -5.237 -2.061 1.00 97.12 180 ASN A C 1
ATOM 1482 O O . ASN A 1 180 ? 7.255 -5.792 -1.198 1.00 97.12 180 ASN A O 1
ATOM 1486 N N . THR A 1 181 ? 5.276 -5.479 -2.237 1.00 95.31 181 THR A N 1
ATOM 1487 C CA . THR A 1 181 ? 4.484 -6.426 -1.438 1.00 95.31 181 THR A CA 1
ATOM 1488 C C . THR A 1 181 ? 4.583 -7.870 -1.946 1.00 95.31 181 THR A C 1
ATOM 1490 O O . THR A 1 181 ? 3.910 -8.761 -1.428 1.00 95.31 181 THR A O 1
ATOM 1493 N N . GLY A 1 182 ? 5.391 -8.114 -2.982 1.00 95.62 182 GLY A N 1
ATOM 1494 C CA . GLY A 1 182 ? 5.480 -9.385 -3.697 1.00 95.62 182 GLY A CA 1
ATOM 1495 C C . GLY A 1 182 ? 4.336 -9.627 -4.682 1.00 95.62 182 GLY A C 1
ATOM 1496 O O . GLY A 1 182 ? 4.300 -10.690 -5.288 1.00 95.62 182 GLY A O 1
ATOM 1497 N N . MET A 1 183 ? 3.404 -8.680 -4.856 1.00 93.62 183 MET A N 1
ATOM 1498 C CA . MET A 1 183 ? 2.206 -8.898 -5.674 1.00 93.62 183 MET A CA 1
ATOM 1499 C C . MET A 1 183 ? 2.525 -9.061 -7.166 1.00 93.62 183 MET A C 1
ATOM 1501 O O . MET A 1 183 ? 2.090 -10.039 -7.760 1.00 93.62 183 MET A O 1
ATOM 1505 N N . ALA A 1 184 ? 3.356 -8.183 -7.743 1.00 95.06 184 ALA A N 1
ATOM 1506 C CA . ALA A 1 184 ? 3.803 -8.314 -9.138 1.00 95.06 184 ALA A CA 1
ATOM 1507 C C . ALA A 1 184 ? 4.539 -9.643 -9.384 1.00 95.06 184 ALA A C 1
ATOM 1509 O O . ALA A 1 184 ? 4.313 -10.319 -10.382 1.00 95.06 184 ALA A O 1
ATOM 1510 N N . GLN A 1 185 ? 5.366 -10.072 -8.423 1.00 96.50 185 GLN A N 1
ATOM 1511 C CA . GLN A 1 185 ? 6.013 -11.380 -8.484 1.00 96.50 185 GLN A CA 1
ATOM 1512 C C . GLN A 1 185 ? 4.996 -12.524 -8.415 1.00 96.50 185 GLN A C 1
ATOM 1514 O O . GLN A 1 185 ? 5.111 -13.475 -9.177 1.00 96.50 185 GLN A O 1
ATOM 1519 N N . ALA A 1 186 ? 4.016 -12.456 -7.513 1.00 94.75 186 ALA A N 1
ATOM 1520 C CA . ALA A 1 186 ? 3.003 -13.495 -7.371 1.00 94.75 186 ALA A CA 1
ATOM 1521 C C . ALA A 1 186 ? 2.149 -13.647 -8.639 1.00 94.75 186 ALA A C 1
ATOM 1523 O O . ALA A 1 186 ? 1.838 -14.775 -9.017 1.00 94.75 186 ALA A O 1
ATOM 1524 N N . GLU A 1 187 ? 1.801 -12.534 -9.282 1.00 94.25 187 GLU A N 1
ATOM 1525 C CA . GLU A 1 187 ? 1.067 -12.499 -10.547 1.00 94.25 187 GLU A CA 1
ATOM 1526 C C . GLU A 1 187 ? 1.893 -13.092 -11.694 1.00 94.25 187 GLU A C 1
ATOM 1528 O O . GLU A 1 187 ? 1.444 -14.007 -12.381 1.00 94.25 187 GLU A O 1
ATOM 1533 N N . TYR A 1 188 ? 3.139 -12.643 -11.851 1.00 96.44 188 TYR A N 1
ATOM 1534 C CA . TYR A 1 188 ? 4.035 -13.148 -12.885 1.00 96.44 188 TYR A CA 1
ATOM 1535 C C . TYR A 1 188 ? 4.337 -14.645 -12.704 1.00 96.44 188 TYR A C 1
ATOM 1537 O O . TYR A 1 188 ? 4.203 -15.433 -13.641 1.00 96.44 188 TYR A O 1
ATOM 1545 N N . ASP A 1 189 ? 4.678 -15.069 -11.483 1.00 96.31 189 ASP A N 1
ATOM 1546 C CA . ASP A 1 189 ? 4.976 -16.467 -11.157 1.00 96.31 189 ASP A CA 1
ATOM 1547 C C . ASP A 1 189 ? 3.747 -17.380 -11.317 1.00 96.31 189 ASP A C 1
ATOM 1549 O O . ASP A 1 189 ? 3.899 -18.580 -11.554 1.00 96.31 189 ASP A O 1
ATOM 1553 N N . HIS A 1 190 ? 2.526 -16.848 -11.190 1.00 94.50 190 HIS A N 1
ATOM 1554 C CA . HIS A 1 190 ? 1.305 -17.613 -11.450 1.00 94.50 190 HIS A CA 1
ATOM 1555 C C . HIS A 1 190 ? 1.199 -18.035 -12.922 1.00 94.50 190 HIS A C 1
ATOM 1557 O O . HIS A 1 190 ? 0.744 -19.143 -13.204 1.00 94.50 190 HIS A O 1
ATOM 1563 N N . ILE A 1 191 ? 1.664 -17.184 -13.839 1.00 95.69 191 ILE A N 1
ATOM 1564 C CA . ILE A 1 191 ? 1.604 -17.406 -15.288 1.00 95.69 191 ILE A CA 1
ATOM 1565 C C . ILE A 1 191 ? 2.837 -18.168 -15.788 1.00 95.69 191 ILE A C 1
ATOM 1567 O O . ILE A 1 191 ? 2.716 -19.113 -16.566 1.00 95.69 191 ILE A O 1
ATOM 1571 N N . HIS A 1 192 ? 4.028 -17.778 -15.331 1.00 96.50 192 HIS A N 1
ATOM 1572 C CA . HIS A 1 192 ? 5.307 -18.266 -15.859 1.00 96.50 192 HIS A CA 1
ATOM 1573 C C . HIS A 1 192 ? 5.982 -19.334 -14.988 1.00 96.50 192 HIS A C 1
ATOM 1575 O O . HIS A 1 192 ? 7.026 -19.877 -15.354 1.00 96.50 192 HIS A O 1
ATOM 1581 N N . GLY A 1 193 ? 5.379 -19.663 -13.847 1.00 95.75 193 GLY A N 1
ATOM 1582 C CA . GLY A 1 193 ? 5.869 -20.652 -12.896 1.00 95.75 193 GLY A CA 1
ATOM 1583 C C . GLY A 1 193 ? 6.651 -20.040 -11.722 1.00 95.75 193 GLY A C 1
ATOM 1584 O O . GLY A 1 193 ? 7.190 -18.933 -11.829 1.00 95.75 193 GLY A O 1
ATOM 1585 N N . PRO A 1 194 ? 6.741 -20.754 -10.581 1.00 94.56 194 PRO A N 1
ATOM 1586 C CA . PRO A 1 194 ? 7.354 -20.232 -9.359 1.00 94.56 194 PRO A CA 1
ATOM 1587 C C . PRO A 1 194 ? 8.813 -19.784 -9.534 1.00 94.56 194 PRO A C 1
ATOM 1589 O O . PRO A 1 194 ? 9.643 -20.540 -10.038 1.00 94.56 194 PRO A O 1
ATOM 1592 N N . GLY A 1 195 ? 9.143 -18.583 -9.047 1.00 92.69 195 GLY A N 1
ATOM 1593 C CA . GLY A 1 195 ? 10.501 -18.031 -9.047 1.00 92.69 195 GLY A CA 1
ATOM 1594 C C . GLY A 1 195 ? 10.952 -17.411 -10.372 1.00 92.69 195 GLY A C 1
ATOM 1595 O O . GLY A 1 195 ? 12.087 -16.934 -10.456 1.00 92.69 195 GLY A O 1
ATOM 1596 N N . SER A 1 196 ? 10.092 -17.386 -11.390 1.00 96.06 196 SER A N 1
ATOM 1597 C CA . SER A 1 196 ? 10.409 -16.846 -12.714 1.00 96.06 196 SER A CA 1
ATOM 1598 C C . SER A 1 196 ? 10.573 -15.320 -12.702 1.00 96.06 196 SER A C 1
ATOM 1600 O O . SER A 1 196 ? 11.465 -14.793 -13.367 1.00 96.06 196 SER A O 1
ATOM 1602 N N . PHE A 1 197 ? 9.823 -14.592 -11.871 1.00 96.50 197 PHE A N 1
ATOM 1603 C CA . PHE A 1 197 ? 10.011 -13.146 -11.697 1.00 96.50 197 PHE A CA 1
ATOM 1604 C C . PHE A 1 197 ? 11.381 -12.813 -11.081 1.00 96.50 197 PHE A C 1
ATOM 1606 O O . PHE A 1 197 ? 12.042 -11.826 -11.433 1.00 96.50 197 PHE A O 1
ATOM 1613 N N . SER A 1 198 ? 11.848 -13.656 -10.155 1.00 93.19 198 SER A N 1
ATOM 1614 C CA . SER A 1 198 ? 13.130 -13.456 -9.473 1.00 93.19 198 SER A CA 1
ATOM 1615 C C . SER A 1 198 ? 14.323 -13.547 -10.425 1.00 93.19 198 SER A C 1
ATOM 1617 O O . SER A 1 198 ? 15.339 -12.892 -10.186 1.00 93.19 198 SER A O 1
ATOM 1619 N N . THR A 1 199 ? 14.190 -14.298 -11.519 1.00 92.44 199 THR A N 1
ATOM 1620 C CA . THR A 1 199 ? 15.221 -14.466 -12.551 1.00 92.44 199 THR A CA 1
ATOM 1621 C C . THR A 1 199 ? 14.981 -13.618 -13.802 1.00 92.44 199 THR A C 1
ATOM 1623 O O . THR A 1 199 ? 15.826 -13.622 -14.697 1.00 92.44 199 THR A O 1
ATOM 1626 N N . LEU A 1 200 ? 13.886 -12.846 -13.855 1.00 94.50 200 LEU A N 1
ATOM 1627 C CA . LEU A 1 200 ? 13.540 -11.991 -14.990 1.00 94.50 200 LEU A CA 1
ATOM 1628 C C . LEU A 1 200 ? 14.677 -11.011 -15.332 1.00 94.50 200 LEU A C 1
ATOM 1630 O O . LEU A 1 200 ? 15.161 -10.258 -14.473 1.00 94.50 200 LEU A O 1
ATOM 1634 N N . GLY A 1 201 ? 15.088 -11.005 -16.601 1.00 94.19 201 GLY A N 1
ATOM 1635 C CA . GLY A 1 201 ? 16.095 -10.090 -17.131 1.00 94.19 201 GLY A CA 1
ATOM 1636 C C . GLY A 1 201 ? 15.551 -8.665 -17.211 1.00 94.19 201 GLY A C 1
ATOM 1637 O O . GLY A 1 201 ? 14.807 -8.336 -18.126 1.00 94.19 201 GLY A O 1
ATOM 1638 N N . ILE A 1 202 ? 15.928 -7.819 -16.252 1.00 96.00 202 ILE A N 1
ATOM 1639 C CA . ILE A 1 202 ? 15.524 -6.407 -16.194 1.00 96.00 202 ILE A CA 1
ATOM 1640 C C . ILE A 1 202 ? 16.769 -5.551 -16.459 1.00 96.00 202 ILE A C 1
ATOM 1642 O O . ILE A 1 202 ? 17.756 -5.714 -15.732 1.00 96.00 202 ILE A O 1
ATOM 1646 N N . PRO A 1 203 ? 16.757 -4.653 -17.463 1.00 96.50 203 PRO A N 1
ATOM 1647 C CA . PRO A 1 203 ? 17.952 -3.932 -17.885 1.00 96.50 203 PRO A CA 1
ATOM 1648 C C . PRO A 1 203 ? 18.443 -2.963 -16.805 1.00 96.50 203 PRO A C 1
ATOM 1650 O O . PRO A 1 203 ? 17.667 -2.322 -16.088 1.00 96.50 203 PRO A O 1
ATOM 1653 N N . GLU A 1 204 ? 19.762 -2.809 -16.705 1.00 96.44 204 GLU A N 1
ATOM 1654 C CA . GLU A 1 204 ? 20.345 -1.784 -15.843 1.00 96.44 204 GLU A CA 1
ATOM 1655 C C . GLU A 1 204 ? 20.102 -0.378 -16.405 1.00 96.44 204 GLU A C 1
ATOM 1657 O O . GLU A 1 204 ? 19.848 -0.187 -17.595 1.00 96.44 204 GLU A O 1
ATOM 1662 N N . LEU A 1 205 ? 20.261 0.643 -15.556 1.00 96.25 205 LEU A N 1
ATOM 1663 C CA . LEU A 1 205 ? 19.984 2.041 -15.899 1.00 96.25 205 LEU A CA 1
ATOM 1664 C C . LEU A 1 205 ? 20.630 2.491 -17.221 1.00 96.25 205 LEU A C 1
ATOM 1666 O O . LEU A 1 205 ? 20.001 3.184 -18.018 1.00 96.25 205 LEU A O 1
ATOM 1670 N N . GLY A 1 206 ? 21.893 2.116 -17.443 1.00 95.06 206 GLY A N 1
ATOM 1671 C CA . GLY A 1 206 ? 22.631 2.510 -18.641 1.00 95.06 206 GLY A CA 1
ATOM 1672 C C . GLY A 1 206 ? 22.108 1.847 -19.913 1.00 95.06 206 GLY A C 1
ATOM 1673 O O . GLY A 1 206 ? 22.068 2.493 -20.953 1.00 95.06 206 GLY A O 1
ATOM 1674 N N . GLU A 1 207 ? 21.706 0.579 -19.843 1.00 96.00 207 GLU A N 1
ATOM 1675 C CA . GLU A 1 207 ? 21.105 -0.128 -20.977 1.00 96.00 207 GLU A CA 1
ATOM 1676 C C . GLU A 1 207 ? 19.707 0.413 -21.272 1.00 96.00 207 GLU A C 1
ATOM 1678 O O . GLU A 1 207 ? 19.432 0.818 -22.400 1.00 96.00 207 GLU A O 1
ATOM 1683 N N . ARG A 1 208 ? 18.872 0.522 -20.233 1.00 96.06 208 ARG A N 1
ATOM 1684 C CA . ARG A 1 208 ? 17.513 1.054 -20.319 1.00 96.06 208 ARG A CA 1
ATOM 1685 C C . ARG A 1 208 ? 17.477 2.426 -20.989 1.00 96.06 208 ARG A C 1
ATOM 1687 O O . ARG A 1 208 ? 16.718 2.635 -21.925 1.00 96.06 208 ARG A O 1
ATOM 1694 N N . ASN A 1 209 ? 18.326 3.355 -20.544 1.00 91.62 209 ASN A N 1
ATOM 1695 C CA . ASN A 1 209 ? 18.324 4.726 -21.057 1.00 91.62 209 ASN A CA 1
ATOM 1696 C C . ASN A 1 209 ? 19.008 4.870 -22.432 1.00 91.62 209 ASN A C 1
ATOM 1698 O O . ASN A 1 209 ? 18.831 5.902 -23.073 1.00 91.62 209 ASN A O 1
ATOM 1702 N N . ARG A 1 210 ? 19.779 3.872 -22.898 1.00 95.19 210 ARG A N 1
ATOM 1703 C CA . ARG A 1 210 ? 20.261 3.821 -24.293 1.00 95.19 210 ARG A CA 1
ATOM 1704 C C . ARG A 1 210 ? 19.185 3.329 -25.259 1.00 95.19 210 ARG A C 1
ATOM 1706 O O . ARG A 1 210 ? 19.212 3.727 -26.416 1.00 95.19 210 ARG A O 1
ATOM 1713 N N . ASN A 1 211 ? 18.250 2.513 -24.771 1.00 95.94 211 ASN A N 1
ATOM 1714 C CA . ASN A 1 211 ? 17.183 1.899 -25.560 1.00 95.94 211 ASN A CA 1
ATOM 1715 C C . ASN A 1 211 ? 15.793 2.209 -24.958 1.00 95.94 211 ASN A C 1
ATOM 1717 O O . ASN A 1 211 ? 15.082 1.281 -24.569 1.00 95.94 211 ASN A O 1
ATOM 1721 N N . PRO A 1 212 ? 15.390 3.489 -24.841 1.00 94.62 212 PRO A N 1
ATOM 1722 C CA . PRO A 1 212 ? 14.142 3.867 -24.173 1.00 94.62 212 PRO A CA 1
ATOM 1723 C C . PRO A 1 212 ? 12.906 3.223 -24.818 1.00 94.62 212 PRO A C 1
ATOM 1725 O O . PRO A 1 212 ? 12.080 2.675 -24.094 1.00 94.62 212 PRO A O 1
ATOM 1728 N N . ASP A 1 213 ? 12.831 3.173 -26.152 1.00 95.88 213 ASP A N 1
ATOM 1729 C CA . ASP A 1 213 ? 11.693 2.579 -26.871 1.00 95.88 213 ASP A CA 1
ATOM 1730 C C . ASP A 1 213 ? 11.550 1.060 -26.639 1.00 95.88 213 ASP A C 1
ATOM 1732 O O . ASP A 1 213 ? 10.483 0.495 -26.852 1.00 95.88 213 ASP A O 1
ATOM 1736 N N . ALA A 1 214 ? 12.599 0.370 -26.184 1.00 95.62 214 ALA A N 1
ATOM 1737 C CA . ALA A 1 214 ? 12.520 -1.063 -25.898 1.00 95.62 214 ALA A CA 1
ATOM 1738 C C . ALA A 1 214 ? 11.930 -1.366 -24.511 1.00 95.62 214 ALA A C 1
ATOM 1740 O O . ALA A 1 214 ? 11.416 -2.459 -24.297 1.00 95.62 214 ALA A O 1
ATOM 1741 N N . TYR A 1 215 ? 12.028 -0.434 -23.558 1.00 95.44 215 TYR A N 1
ATOM 1742 C CA . TYR A 1 215 ? 11.850 -0.756 -22.137 1.00 95.44 215 TYR A CA 1
ATOM 1743 C C . TYR A 1 215 ? 10.969 0.212 -21.353 1.00 95.44 215 TYR A C 1
ATOM 1745 O O . TYR A 1 215 ? 10.368 -0.194 -20.360 1.00 95.44 215 TYR A O 1
ATOM 1753 N N . LEU A 1 216 ? 10.949 1.491 -21.727 1.00 95.06 216 LEU A N 1
ATOM 1754 C CA . LEU A 1 216 ? 10.262 2.533 -20.972 1.00 95.06 216 LEU A CA 1
ATOM 1755 C C . LEU A 1 216 ? 8.830 2.742 -21.481 1.00 95.06 216 LEU A C 1
ATOM 1757 O O . LEU A 1 216 ? 8.499 2.304 -22.583 1.00 95.06 216 LEU A O 1
ATOM 1761 N N . PRO A 1 217 ? 7.976 3.405 -20.680 1.00 92.31 217 PRO A N 1
ATOM 1762 C CA . PRO A 1 217 ? 6.639 3.783 -21.105 1.00 92.31 217 PRO A CA 1
ATOM 1763 C C . PRO A 1 217 ? 6.634 4.654 -22.361 1.00 92.31 217 PRO A C 1
ATOM 1765 O O . PRO A 1 217 ? 7.574 5.417 -22.600 1.00 92.31 217 PRO A O 1
ATOM 1768 N N . SER A 1 218 ? 5.533 4.600 -23.102 1.00 91.00 218 SER A N 1
ATOM 1769 C CA . SER A 1 218 ? 5.293 5.441 -24.259 1.00 91.00 218 SER A CA 1
ATOM 1770 C C . SER A 1 218 ? 5.034 6.867 -23.797 1.00 91.00 218 SER A C 1
ATOM 1772 O O . SER A 1 218 ? 4.348 7.144 -22.807 1.00 91.00 218 SER A O 1
ATOM 1774 N N . THR A 1 219 ? 5.644 7.807 -24.505 1.00 89.06 219 THR A N 1
ATOM 1775 C CA . THR A 1 219 ? 5.531 9.233 -24.211 1.00 89.06 219 THR A CA 1
ATOM 1776 C C . THR A 1 219 ? 5.489 10.016 -25.515 1.00 89.06 219 THR A C 1
ATOM 1778 O O . THR A 1 219 ? 5.679 9.482 -26.604 1.00 89.06 219 THR A O 1
ATOM 1781 N N . LYS A 1 220 ? 5.332 11.336 -25.421 1.00 87.50 220 LYS A N 1
ATOM 1782 C CA . LYS A 1 220 ? 5.446 12.220 -26.591 1.00 87.50 220 LYS A CA 1
ATOM 1783 C C . LYS A 1 220 ? 6.826 12.173 -27.250 1.00 87.50 220 LYS A C 1
ATOM 1785 O O . LYS A 1 220 ? 6.929 12.449 -28.438 1.00 87.50 220 LYS A O 1
ATOM 1790 N N . ARG A 1 221 ? 7.884 11.890 -26.480 1.00 89.75 221 ARG A N 1
ATOM 1791 C CA . ARG A 1 221 ? 9.257 11.778 -26.996 1.00 89.75 221 ARG A CA 1
ATOM 1792 C C . ARG A 1 221 ? 9.568 10.378 -27.511 1.00 89.75 221 ARG A C 1
ATOM 1794 O O . ARG A 1 221 ? 10.361 10.253 -28.437 1.00 89.75 221 ARG A O 1
ATOM 1801 N N . HIS A 1 222 ? 8.903 9.375 -26.948 1.00 91.62 222 HIS A N 1
ATOM 1802 C CA . HIS A 1 222 ? 9.063 7.961 -27.264 1.00 91.62 222 HIS A CA 1
ATOM 1803 C C . HIS A 1 222 ? 7.699 7.332 -27.606 1.00 91.62 222 HIS A C 1
ATOM 1805 O O . HIS A 1 222 ? 7.193 6.500 -26.854 1.00 91.62 222 HIS A O 1
ATOM 1811 N N . PRO A 1 223 ? 7.042 7.745 -28.710 1.00 92.06 223 PRO A N 1
ATOM 1812 C CA . PRO A 1 223 ? 5.674 7.315 -29.017 1.00 92.06 223 PRO A CA 1
ATOM 1813 C C . PRO A 1 223 ? 5.578 5.865 -29.507 1.00 92.06 223 PRO A C 1
ATOM 1815 O O . PRO A 1 223 ? 4.480 5.331 -29.594 1.00 92.06 223 PRO A O 1
ATOM 1818 N N . GLN A 1 224 ? 6.705 5.243 -29.862 1.00 92.31 224 GLN A N 1
ATOM 1819 C CA . GLN A 1 224 ? 6.786 3.854 -30.331 1.00 92.31 224 GLN A CA 1
ATOM 1820 C C . GLN A 1 224 ? 7.370 2.917 -29.265 1.00 92.31 224 GLN A C 1
ATOM 1822 O O . GLN A 1 224 ? 7.808 1.813 -29.588 1.00 92.31 224 GLN A O 1
ATOM 1827 N N . ALA A 1 225 ? 7.435 3.366 -28.008 1.00 93.75 225 ALA A N 1
ATOM 1828 C CA . ALA A 1 225 ? 7.964 2.537 -26.941 1.00 93.75 225 ALA A CA 1
ATOM 1829 C C . ALA A 1 225 ? 7.077 1.307 -26.703 1.00 93.75 225 ALA A C 1
ATOM 1831 O O . ALA A 1 225 ? 5.853 1.402 -26.733 1.00 93.75 225 ALA A O 1
ATOM 1832 N N . GLN A 1 226 ? 7.704 0.157 -26.463 1.00 93.06 226 GLN A N 1
ATOM 1833 C CA . GLN A 1 226 ? 7.027 -1.137 -26.330 1.00 93.06 226 GLN A CA 1
ATOM 1834 C C . GLN A 1 226 ? 6.384 -1.356 -24.952 1.00 93.06 226 GLN A C 1
ATOM 1836 O O . GLN A 1 226 ? 5.537 -2.230 -24.812 1.00 93.06 226 GLN A O 1
ATOM 1841 N N . GLU A 1 227 ? 6.803 -0.594 -23.935 1.00 93.00 227 GLU A N 1
ATOM 1842 C CA . GLU A 1 227 ? 6.276 -0.639 -22.559 1.00 93.00 227 GLU A CA 1
ATOM 1843 C C . GLU A 1 227 ? 6.178 -2.044 -21.911 1.00 93.00 227 GLU A C 1
ATOM 1845 O O . GLU A 1 227 ? 5.214 -2.306 -21.179 1.00 93.00 227 GLU A O 1
ATOM 1850 N N . PRO A 1 228 ? 7.150 -2.966 -22.104 1.00 94.88 228 PRO A N 1
ATOM 1851 C CA . PRO A 1 228 ? 7.006 -4.340 -21.611 1.00 94.88 228 PRO A CA 1
ATOM 1852 C C . PRO A 1 228 ? 6.826 -4.384 -20.089 1.00 94.88 228 PRO A C 1
ATOM 1854 O O . PRO A 1 228 ? 6.072 -5.193 -19.559 1.00 94.88 228 PRO A O 1
ATOM 1857 N N . PHE A 1 229 ? 7.453 -3.437 -19.390 1.00 96.38 229 PHE A N 1
ATOM 1858 C CA . PHE A 1 229 ? 7.469 -3.371 -17.937 1.00 96.38 229 PHE A CA 1
ATOM 1859 C C . PHE A 1 229 ? 6.314 -2.575 -17.308 1.00 96.38 229 PHE A C 1
ATOM 1861 O O . PHE A 1 229 ? 6.367 -2.268 -16.118 1.00 96.38 229 PHE A O 1
ATOM 1868 N N . ARG A 1 230 ? 5.274 -2.242 -18.083 1.00 92.25 230 ARG A N 1
ATOM 1869 C CA . ARG A 1 230 ? 4.049 -1.550 -17.635 1.00 92.25 230 ARG A CA 1
ATOM 1870 C C . ARG A 1 230 ? 2.780 -2.326 -18.026 1.00 92.25 230 ARG A C 1
ATOM 1872 O O . ARG A 1 230 ? 1.715 -1.743 -18.211 1.00 92.25 230 ARG A O 1
ATOM 1879 N N . SER A 1 231 ? 2.916 -3.633 -18.218 1.00 91.19 231 SER A N 1
ATOM 1880 C CA . SER A 1 231 ? 1.865 -4.495 -18.763 1.00 91.19 231 SER A CA 1
ATOM 1881 C C . SER A 1 231 ? 1.516 -5.618 -17.793 1.00 91.19 231 SER A C 1
ATOM 1883 O O . SER A 1 231 ? 2.370 -6.075 -17.041 1.00 91.19 231 SER A O 1
ATOM 1885 N N . ILE A 1 232 ? 0.275 -6.102 -17.837 1.00 91.44 232 ILE A N 1
ATOM 1886 C CA . ILE A 1 232 ? -0.111 -7.326 -17.123 1.00 91.44 232 ILE A CA 1
ATOM 1887 C C . ILE A 1 232 ? 0.649 -8.505 -17.762 1.00 91.44 232 ILE A C 1
ATOM 1889 O O . ILE A 1 232 ? 0.735 -8.556 -18.994 1.00 91.44 232 ILE A O 1
ATOM 1893 N N . PRO A 1 233 ? 1.230 -9.427 -16.974 1.00 94.12 233 PRO A N 1
ATOM 1894 C CA . PRO A 1 233 ? 1.917 -10.591 -17.523 1.00 94.12 233 PRO A CA 1
ATOM 1895 C C . PRO A 1 233 ? 0.978 -11.491 -18.338 1.00 94.12 233 PRO A C 1
ATOM 1897 O O . PRO A 1 233 ? -0.222 -11.570 -18.080 1.00 94.12 233 PRO A O 1
ATOM 1900 N N . THR A 1 234 ? 1.529 -12.177 -19.342 1.00 94.19 234 THR A N 1
ATOM 1901 C CA . THR A 1 234 ? 0.774 -13.045 -20.266 1.00 94.19 234 THR A CA 1
ATOM 1902 C C . THR A 1 234 ? 1.589 -14.282 -20.597 1.00 94.19 234 THR A C 1
ATOM 1904 O O . THR A 1 234 ? 2.812 -14.206 -20.650 1.00 94.19 234 THR A O 1
ATOM 1907 N N . SER A 1 235 ? 0.941 -15.412 -20.874 1.00 93.94 235 SER A N 1
ATOM 1908 C CA . SER A 1 235 ? 1.662 -16.659 -21.161 1.00 93.94 235 SER A CA 1
ATOM 1909 C C . SER A 1 235 ? 2.487 -16.603 -22.456 1.00 93.94 235 SER A C 1
ATOM 1911 O O . SER A 1 235 ? 3.488 -17.305 -22.595 1.00 93.94 235 SER A O 1
ATOM 1913 N N . GLU A 1 236 ? 2.093 -15.733 -23.382 1.00 94.62 236 GLU A N 1
ATOM 1914 C CA . GLU A 1 236 ? 2.637 -15.583 -24.726 1.00 94.62 236 GLU A CA 1
ATOM 1915 C C . GLU A 1 236 ? 3.918 -14.746 -24.756 1.00 94.62 236 GLU A C 1
ATOM 1917 O O . GLU A 1 236 ? 4.776 -14.964 -25.615 1.00 94.62 236 GLU A O 1
ATOM 1922 N N . ASN A 1 237 ? 4.055 -13.782 -23.840 1.00 92.00 237 ASN A N 1
ATOM 1923 C CA . ASN A 1 237 ? 5.188 -12.866 -23.812 1.00 92.00 237 ASN A CA 1
ATOM 1924 C C . ASN A 1 237 ? 5.787 -12.745 -22.398 1.00 92.00 237 ASN A C 1
ATOM 1926 O O . ASN A 1 237 ? 5.266 -11.988 -21.577 1.00 92.00 237 ASN A O 1
ATOM 1930 N N . PRO A 1 238 ? 6.929 -13.411 -22.131 1.00 90.88 238 PRO A N 1
ATOM 1931 C CA . PRO A 1 238 ? 7.573 -13.410 -20.817 1.00 90.88 238 PRO A CA 1
ATOM 1932 C C . PRO A 1 238 ? 8.253 -12.080 -20.460 1.00 90.88 238 PRO A C 1
ATOM 1934 O O . PRO A 1 238 ? 8.787 -11.935 -19.369 1.00 90.88 238 PRO A O 1
ATOM 1937 N N . MET A 1 239 ? 8.286 -11.096 -21.362 1.00 88.75 239 MET A N 1
ATOM 1938 C CA . MET A 1 239 ? 8.800 -9.764 -21.026 1.00 88.75 239 MET A CA 1
ATOM 1939 C C . MET A 1 239 ? 7.740 -8.873 -20.371 1.00 88.75 239 MET A C 1
ATOM 1941 O O . MET A 1 239 ? 8.101 -7.834 -19.821 1.00 88.75 239 MET A O 1
ATOM 1945 N N . LEU A 1 240 ? 6.455 -9.247 -20.439 1.00 94.94 240 LEU A N 1
ATOM 1946 C CA . LEU A 1 240 ? 5.371 -8.431 -19.901 1.00 94.94 240 LEU A CA 1
ATOM 1947 C C . LEU A 1 240 ? 5.240 -8.616 -18.392 1.00 94.94 240 LEU A C 1
ATOM 1949 O O . LEU A 1 240 ? 5.073 -9.729 -17.906 1.00 94.94 240 LEU A O 1
ATOM 1953 N N . THR A 1 241 ? 5.311 -7.515 -17.654 1.00 95.81 241 THR A N 1
ATOM 1954 C CA . THR A 1 241 ? 5.001 -7.436 -16.218 1.00 95.81 241 THR A CA 1
ATOM 1955 C C . THR A 1 241 ? 4.954 -5.973 -15.805 1.00 95.81 241 THR A C 1
ATOM 1957 O O . THR A 1 241 ? 5.632 -5.164 -16.421 1.00 95.81 241 THR A O 1
ATOM 1960 N N . ASP A 1 242 ? 4.250 -5.596 -14.739 1.00 95.69 242 ASP A N 1
ATOM 1961 C CA . ASP A 1 242 ? 4.375 -4.237 -14.203 1.00 95.69 242 ASP A CA 1
ATOM 1962 C C . ASP A 1 242 ? 5.505 -4.169 -13.162 1.00 95.69 242 ASP A C 1
ATOM 1964 O O . ASP A 1 242 ? 5.487 -4.855 -12.139 1.00 95.69 242 ASP A O 1
ATOM 1968 N N . LEU A 1 243 ? 6.524 -3.348 -13.426 1.00 96.75 243 LEU A N 1
ATOM 1969 C CA . LEU A 1 243 ? 7.630 -3.102 -12.495 1.00 96.75 243 LEU A CA 1
ATOM 1970 C C . LEU A 1 243 ? 7.424 -1.868 -11.607 1.00 96.75 243 LEU A C 1
ATOM 1972 O O . LEU A 1 243 ? 8.294 -1.571 -10.782 1.00 96.75 243 LEU A O 1
ATOM 1976 N N . GLY A 1 244 ? 6.316 -1.143 -11.768 1.00 95.94 244 GLY A N 1
ATOM 1977 C CA . GLY A 1 244 ? 5.948 0.003 -10.948 1.00 95.94 244 GLY A CA 1
ATOM 1978 C C . GLY A 1 244 ? 6.917 1.175 -11.095 1.00 95.94 244 GLY A C 1
ATOM 1979 O O . GLY A 1 244 ? 7.170 1.672 -12.198 1.00 95.94 244 GLY A O 1
ATOM 1980 N N . VAL A 1 245 ? 7.478 1.640 -9.975 1.00 97.38 245 VAL A N 1
ATOM 1981 C CA . VAL A 1 245 ? 8.344 2.837 -9.921 1.00 97.38 245 VAL A CA 1
ATOM 1982 C C . VAL A 1 245 ? 9.570 2.722 -10.832 1.00 97.38 245 VAL A C 1
ATOM 1984 O O . VAL A 1 245 ? 10.071 3.744 -11.305 1.00 97.38 245 VAL A O 1
ATOM 1987 N N . TRP A 1 246 ? 10.029 1.506 -11.147 1.00 97.75 246 TRP A N 1
ATOM 1988 C CA . TRP A 1 246 ? 11.124 1.282 -12.096 1.00 97.75 246 TRP A CA 1
ATOM 1989 C C . TRP A 1 246 ? 10.900 1.948 -13.462 1.00 97.75 246 TRP A C 1
ATOM 1991 O O . TRP A 1 246 ? 11.855 2.459 -14.045 1.00 97.75 246 TRP A O 1
ATOM 2001 N N . ASN A 1 247 ? 9.657 2.034 -13.939 1.00 95.88 247 ASN A N 1
ATOM 2002 C CA . ASN A 1 247 ? 9.320 2.660 -15.224 1.00 95.88 247 ASN A CA 1
ATOM 2003 C C . ASN A 1 247 ? 9.502 4.188 -15.238 1.00 95.88 247 ASN A C 1
ATOM 2005 O O . ASN A 1 247 ? 9.704 4.800 -16.292 1.00 95.88 247 ASN A O 1
ATOM 2009 N N . ILE A 1 248 ? 9.412 4.813 -14.062 1.00 95.25 248 ILE A N 1
ATOM 2010 C CA . ILE A 1 248 ? 9.368 6.271 -13.899 1.00 95.25 248 ILE A CA 1
ATOM 2011 C C . ILE A 1 248 ? 10.687 6.803 -13.340 1.00 95.25 248 ILE A C 1
ATOM 2013 O O . ILE A 1 248 ? 11.146 7.882 -13.724 1.00 95.25 248 ILE A O 1
ATOM 2017 N N . PHE A 1 249 ? 11.326 6.056 -12.438 1.00 97.06 249 PHE A N 1
ATOM 2018 C CA . PHE A 1 249 ? 12.539 6.501 -11.772 1.00 97.06 249 PHE A CA 1
ATOM 2019 C C . PHE A 1 249 ? 13.724 6.593 -12.739 1.00 97.06 249 PHE A C 1
ATOM 2021 O O . PHE A 1 249 ? 14.070 5.652 -13.456 1.00 97.06 249 PHE A O 1
ATOM 2028 N N . TRP A 1 250 ? 14.377 7.749 -12.730 1.00 95.56 250 TRP A N 1
ATOM 2029 C CA . TRP A 1 250 ? 15.465 8.152 -13.618 1.00 95.56 250 TRP A CA 1
ATOM 2030 C C . TRP A 1 250 ? 15.137 8.065 -15.117 1.00 95.56 250 TRP A C 1
ATOM 2032 O O . TRP A 1 250 ? 16.027 7.850 -15.950 1.00 95.56 250 TRP A O 1
ATOM 2042 N N . ASN A 1 251 ? 13.852 8.202 -15.452 1.00 94.06 251 ASN A N 1
ATOM 2043 C CA . ASN A 1 251 ? 13.365 8.344 -16.815 1.00 94.06 251 ASN A CA 1
ATOM 2044 C C . ASN A 1 251 ? 13.311 9.847 -17.165 1.00 94.06 251 ASN A C 1
ATOM 2046 O O . ASN A 1 251 ? 12.567 10.593 -16.518 1.00 94.06 251 ASN A O 1
ATOM 2050 N N . PRO A 1 252 ? 14.085 10.322 -18.161 1.00 90.12 252 PRO A N 1
ATOM 2051 C CA . PRO A 1 252 ? 14.138 11.742 -18.504 1.00 90.12 252 PRO A CA 1
ATOM 2052 C C . PRO A 1 252 ? 12.779 12.302 -18.939 1.00 90.12 252 PRO A C 1
ATOM 2054 O O . PRO A 1 252 ? 12.586 13.515 -18.878 1.00 90.12 252 PRO A O 1
ATOM 2057 N N . ASP A 1 253 ? 11.838 11.452 -19.352 1.00 92.06 253 ASP A N 1
ATOM 2058 C CA . ASP A 1 253 ? 10.496 11.826 -19.807 1.00 92.06 253 ASP A CA 1
ATOM 2059 C C . ASP A 1 253 ? 9.571 12.320 -18.707 1.00 92.06 253 ASP A C 1
ATOM 2061 O O . ASP A 1 253 ? 8.649 13.087 -18.982 1.00 92.06 253 ASP A O 1
ATOM 2065 N N . PHE A 1 254 ? 9.887 11.987 -17.458 1.00 90.62 254 PHE A N 1
ATOM 2066 C CA . PHE A 1 254 ? 9.128 12.383 -16.280 1.00 90.62 254 PHE A CA 1
ATOM 2067 C C . PHE A 1 254 ? 9.956 13.307 -15.380 1.00 90.62 254 PHE A C 1
ATOM 2069 O O . PHE A 1 254 ? 10.076 13.056 -14.182 1.00 90.62 254 PHE A O 1
ATOM 2076 N N . ALA A 1 255 ? 10.572 14.351 -15.948 1.00 89.94 255 ALA A N 1
ATOM 2077 C CA . ALA A 1 255 ? 11.536 15.219 -15.256 1.00 89.94 255 ALA A CA 1
ATOM 2078 C C . ALA A 1 255 ? 11.025 15.777 -13.910 1.00 89.94 255 ALA A C 1
ATOM 2080 O O . ALA A 1 255 ? 11.762 15.779 -12.925 1.00 89.94 255 ALA A O 1
ATOM 2081 N N . GLU A 1 256 ? 9.753 16.177 -13.844 1.00 87.69 256 GLU A N 1
ATOM 2082 C CA . GLU A 1 256 ? 9.132 16.751 -12.639 1.00 87.69 256 GLU A CA 1
ATOM 2083 C C . GLU A 1 256 ? 9.001 15.744 -11.484 1.00 87.69 256 GLU A C 1
ATOM 2085 O O . GLU A 1 256 ? 9.060 16.123 -10.315 1.00 87.69 256 GLU A O 1
ATOM 2090 N N . ALA A 1 257 ? 8.878 14.451 -11.792 1.00 88.94 257 ALA A N 1
ATOM 2091 C CA . ALA A 1 257 ? 8.724 13.397 -10.791 1.00 88.94 257 ALA A CA 1
ATOM 2092 C C . ALA A 1 257 ? 10.063 12.940 -10.183 1.00 88.94 257 ALA A C 1
ATOM 2094 O O . ALA A 1 257 ? 10.078 12.291 -9.136 1.00 88.94 257 ALA A O 1
ATOM 2095 N N . GLN A 1 258 ? 11.198 13.264 -10.816 1.00 94.00 258 GLN A N 1
ATOM 2096 C CA . GLN A 1 258 ? 12.482 12.639 -10.486 1.00 94.00 258 GLN A CA 1
ATOM 2097 C C . GLN A 1 258 ? 12.995 13.006 -9.097 1.00 94.00 258 GLN A C 1
ATOM 2099 O O . GLN A 1 258 ? 13.419 12.121 -8.355 1.00 94.00 258 GLN A O 1
ATOM 2104 N N . LEU A 1 259 ? 12.954 14.290 -8.730 1.00 93.25 259 LEU A N 1
ATOM 2105 C CA . LEU A 1 259 ? 13.475 14.740 -7.441 1.00 93.25 259 LEU A CA 1
ATOM 2106 C C . LEU A 1 259 ? 12.650 14.194 -6.257 1.00 93.25 259 LEU A C 1
ATOM 2108 O O . LEU A 1 259 ? 13.269 13.616 -5.362 1.00 93.25 259 LEU A O 1
ATOM 2112 N N . PRO A 1 260 ? 11.302 14.281 -6.246 1.00 92.50 260 PRO A N 1
ATOM 2113 C CA . PRO A 1 260 ? 10.499 13.693 -5.171 1.00 92.50 260 PRO A CA 1
ATOM 2114 C C . PRO A 1 260 ? 10.684 12.177 -5.032 1.00 92.50 260 PRO A C 1
ATOM 2116 O O . PRO A 1 260 ? 10.891 11.682 -3.925 1.00 92.50 260 PRO A O 1
ATOM 2119 N N . ILE A 1 261 ? 10.682 11.429 -6.145 1.00 95.31 261 ILE A N 1
ATOM 2120 C CA . ILE A 1 261 ? 10.893 9.972 -6.105 1.00 95.31 261 ILE A CA 1
ATOM 2121 C C . ILE A 1 261 ? 12.296 9.655 -5.574 1.00 95.31 261 ILE A C 1
ATOM 2123 O O . ILE A 1 261 ? 12.454 8.783 -4.722 1.00 95.31 261 ILE A O 1
ATOM 2127 N N . TRP A 1 262 ? 13.322 10.377 -6.037 1.00 96.94 262 TRP A N 1
ATOM 2128 C CA . TRP A 1 262 ? 14.689 10.193 -5.557 1.00 96.94 262 TRP A CA 1
ATOM 2129 C C . TRP A 1 262 ? 14.816 10.444 -4.052 1.00 96.94 262 TRP A C 1
ATOM 2131 O O . TRP A 1 262 ? 15.506 9.678 -3.384 1.00 96.94 262 TRP A O 1
ATOM 2141 N N . GLN A 1 263 ? 14.152 11.472 -3.514 1.00 94.94 263 GLN A N 1
ATOM 2142 C CA . GLN A 1 263 ? 14.165 11.772 -2.079 1.00 94.94 263 GLN A CA 1
ATOM 2143 C C . GLN A 1 263 ? 13.596 10.610 -1.260 1.00 94.94 263 GLN A C 1
ATOM 2145 O O . GLN A 1 263 ? 14.287 10.117 -0.370 1.00 94.94 263 GLN A O 1
ATOM 2150 N N . ILE A 1 264 ? 12.409 10.110 -1.623 1.00 94.25 264 ILE A N 1
ATOM 2151 C CA . ILE A 1 264 ? 11.763 8.975 -0.941 1.00 94.25 264 ILE A CA 1
ATOM 2152 C C . ILE A 1 264 ? 12.669 7.736 -0.983 1.00 9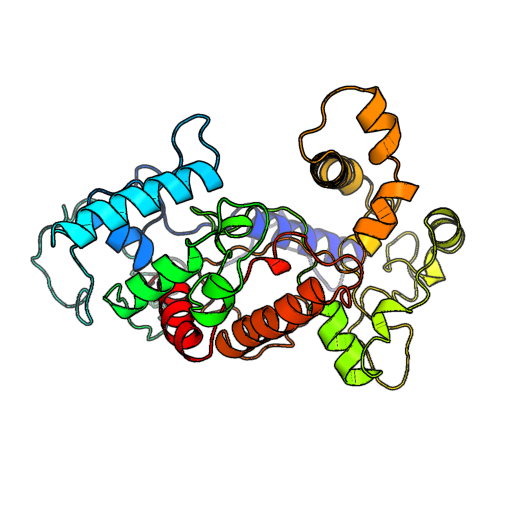4.25 264 ILE A C 1
ATOM 2154 O O . ILE A 1 264 ? 13.022 7.178 0.055 1.00 94.25 264 ILE A O 1
ATOM 2158 N N . LEU A 1 265 ? 13.132 7.351 -2.178 1.00 96.00 265 LEU A N 1
ATOM 2159 C CA . LEU A 1 265 ? 13.985 6.171 -2.352 1.00 96.00 265 LEU A CA 1
ATOM 2160 C C . LEU A 1 265 ? 15.337 6.308 -1.641 1.00 96.00 265 LEU A C 1
ATOM 2162 O O . LEU A 1 265 ? 15.891 5.319 -1.158 1.00 96.00 265 LEU A O 1
ATOM 2166 N N . CYS A 1 266 ? 15.901 7.517 -1.601 1.00 96.56 266 CYS A N 1
ATOM 2167 C CA . CYS A 1 266 ? 17.149 7.788 -0.900 1.00 96.56 266 CYS A CA 1
ATOM 2168 C C . CYS A 1 266 ? 16.968 7.651 0.612 1.00 96.56 266 CYS A C 1
ATOM 2170 O O . CYS A 1 266 ? 17.789 6.997 1.250 1.00 96.56 266 CYS A O 1
ATOM 2172 N N . GLU A 1 267 ? 15.899 8.204 1.184 1.00 94.50 267 GLU A N 1
ATOM 2173 C CA . GLU A 1 267 ? 15.581 8.032 2.605 1.00 94.50 267 GLU A CA 1
ATOM 2174 C C . GLU A 1 267 ? 15.444 6.553 2.983 1.00 94.50 267 GLU A C 1
ATOM 2176 O O . GLU A 1 267 ? 16.070 6.105 3.949 1.00 94.50 267 GLU A O 1
ATOM 2181 N N . ASP A 1 268 ? 14.719 5.778 2.174 1.00 92.44 268 ASP A N 1
ATOM 2182 C CA . ASP A 1 268 ? 14.528 4.341 2.393 1.00 92.44 268 ASP A CA 1
ATOM 2183 C C . ASP A 1 268 ? 15.856 3.580 2.284 1.00 92.44 268 ASP A C 1
ATOM 2185 O O . ASP A 1 268 ? 16.179 2.721 3.108 1.00 92.44 268 ASP A O 1
ATOM 2189 N N . ALA A 1 269 ? 16.686 3.925 1.295 1.00 93.88 269 ALA A N 1
ATOM 2190 C CA . ALA A 1 269 ? 18.006 3.327 1.122 1.00 93.88 269 ALA A CA 1
ATOM 2191 C C . ALA A 1 269 ? 18.975 3.691 2.258 1.00 93.88 269 ALA A C 1
ATOM 2193 O O . ALA A 1 269 ? 19.860 2.894 2.594 1.00 93.88 269 ALA A O 1
ATOM 2194 N N . LEU A 1 270 ? 18.840 4.880 2.848 1.00 94.75 270 LEU A N 1
ATOM 2195 C CA . LEU A 1 270 ? 19.638 5.308 3.990 1.00 94.75 270 LEU A CA 1
ATOM 2196 C C . LEU A 1 270 ? 19.235 4.571 5.267 1.00 94.75 270 LEU A C 1
ATOM 2198 O O . LEU A 1 270 ? 20.127 4.285 6.063 1.00 94.75 270 LEU A O 1
ATOM 2202 N N . ASP A 1 271 ? 17.964 4.209 5.447 1.00 89.56 271 ASP A N 1
ATOM 2203 C CA . ASP A 1 271 ? 17.466 3.454 6.610 1.00 89.56 271 ASP A CA 1
ATOM 2204 C C . ASP A 1 271 ? 17.947 4.065 7.943 1.00 89.56 271 ASP A C 1
ATOM 2206 O O . ASP A 1 271 ? 18.626 3.437 8.758 1.00 89.56 271 ASP A O 1
ATOM 2210 N N . GLY A 1 272 ? 17.727 5.374 8.099 1.00 88.56 272 GLY A N 1
ATOM 2211 C CA . GLY A 1 272 ? 18.151 6.151 9.271 1.00 88.56 272 GLY A CA 1
ATOM 2212 C C . GLY A 1 272 ? 19.634 6.555 9.310 1.00 88.56 272 GLY A C 1
ATOM 2213 O O . GLY A 1 272 ? 20.028 7.342 10.177 1.00 88.56 272 GLY A O 1
ATOM 2214 N N . ARG A 1 273 ? 20.476 6.088 8.375 1.00 92.38 273 ARG A N 1
ATOM 2215 C CA . ARG A 1 273 ? 21.890 6.502 8.281 1.00 92.38 273 ARG A CA 1
ATOM 2216 C C . ARG A 1 273 ? 22.004 7.960 7.835 1.00 92.38 273 ARG A C 1
ATOM 2218 O O . ARG A 1 273 ? 21.496 8.347 6.788 1.00 92.38 273 ARG A O 1
ATOM 2225 N N . LYS A 1 274 ? 22.739 8.766 8.604 1.00 91.38 274 LYS A N 1
ATOM 2226 C CA . LYS A 1 274 ? 22.955 10.199 8.331 1.00 91.38 274 LYS A CA 1
ATOM 2227 C C . LYS A 1 274 ? 24.301 10.463 7.651 1.00 91.38 274 LYS A C 1
ATOM 2229 O O . LYS A 1 274 ? 25.211 9.640 7.715 1.00 91.38 274 LYS A O 1
ATOM 2234 N N . GLY A 1 275 ? 24.446 11.642 7.049 1.00 93.25 275 GLY A N 1
ATOM 2235 C CA . GLY A 1 275 ? 25.716 12.154 6.522 1.00 93.25 275 GLY A CA 1
ATOM 2236 C C . GLY A 1 275 ? 25.881 12.013 5.006 1.00 93.25 275 GLY A C 1
ATOM 2237 O O . GLY A 1 275 ? 25.478 11.021 4.400 1.00 93.25 275 GLY A O 1
ATOM 2238 N N . LEU A 1 276 ? 26.526 13.016 4.400 1.00 93.38 276 LEU A N 1
ATOM 2239 C CA . LEU A 1 276 ? 26.693 13.155 2.946 1.00 93.38 276 LEU A CA 1
ATOM 2240 C C . LEU A 1 276 ? 27.348 11.933 2.290 1.00 93.38 276 LEU A C 1
ATOM 2242 O O . LEU A 1 276 ? 26.940 11.522 1.208 1.00 93.38 276 LEU A O 1
ATOM 2246 N N . TRP A 1 277 ? 28.325 11.307 2.951 1.00 94.19 277 TRP A N 1
ATOM 2247 C CA . TRP A 1 277 ? 28.988 10.114 2.418 1.00 94.19 277 TRP A CA 1
ATOM 2248 C C . TRP A 1 277 ? 28.012 8.951 2.181 1.00 94.19 277 TRP A C 1
ATOM 2250 O O . TRP A 1 277 ? 28.104 8.269 1.160 1.00 94.19 277 TRP A O 1
ATOM 2260 N N . ASN A 1 278 ? 27.030 8.761 3.070 1.00 95.56 278 ASN A N 1
ATOM 2261 C CA . ASN A 1 278 ? 26.000 7.738 2.898 1.00 95.56 278 ASN A CA 1
ATOM 2262 C C . ASN A 1 278 ? 25.078 8.069 1.715 1.00 95.56 278 ASN A C 1
ATOM 2264 O O . ASN A 1 278 ? 24.770 7.177 0.928 1.00 95.56 278 ASN A O 1
ATOM 2268 N N . VAL A 1 279 ? 24.729 9.344 1.514 1.00 94.94 279 VAL A N 1
ATOM 2269 C CA . VAL A 1 279 ? 23.963 9.790 0.335 1.00 94.94 279 VAL A CA 1
ATOM 2270 C C . VAL A 1 279 ? 24.718 9.450 -0.952 1.00 94.94 279 VAL A C 1
ATOM 2272 O O . VAL A 1 279 ? 24.180 8.777 -1.830 1.00 94.94 279 VAL A O 1
ATOM 2275 N N . PHE A 1 280 ? 26.001 9.814 -1.044 1.00 93.88 280 PHE A N 1
ATOM 2276 C CA . PHE A 1 280 ? 26.827 9.500 -2.216 1.00 93.88 280 PHE A CA 1
ATOM 2277 C C . PHE A 1 280 ? 27.005 8.001 -2.455 1.00 93.88 280 PHE A C 1
ATOM 2279 O O . PHE A 1 280 ? 27.206 7.587 -3.600 1.00 93.88 280 PHE A O 1
ATOM 2286 N N . ARG A 1 281 ? 26.980 7.189 -1.396 1.00 94.50 281 ARG A N 1
ATOM 2287 C CA . ARG A 1 281 ? 27.162 5.738 -1.475 1.00 94.50 281 ARG A CA 1
ATOM 2288 C C . ARG A 1 281 ? 25.881 5.003 -1.868 1.00 94.50 281 ARG A C 1
ATOM 2290 O O . ARG A 1 281 ? 25.955 4.085 -2.683 1.00 94.50 281 ARG A O 1
ATOM 2297 N N . PHE A 1 282 ? 24.741 5.372 -1.289 1.00 95.44 282 PHE A N 1
ATOM 2298 C CA . PHE A 1 282 ? 23.497 4.601 -1.385 1.00 95.44 282 PHE A CA 1
ATOM 2299 C C . PHE A 1 282 ? 22.468 5.209 -2.339 1.00 95.44 282 PHE A C 1
ATOM 2301 O O . PHE A 1 282 ? 21.729 4.459 -2.970 1.00 95.44 282 PHE A O 1
ATOM 2308 N N . CYS A 1 283 ? 22.464 6.529 -2.522 1.00 97.00 283 CYS A N 1
ATOM 2309 C CA . CYS A 1 283 ? 21.418 7.228 -3.271 1.00 97.00 283 CYS A CA 1
ATOM 2310 C C . CYS A 1 283 ? 21.781 7.505 -4.734 1.00 97.00 283 CYS A C 1
ATOM 2312 O O . CYS A 1 283 ? 21.220 8.399 -5.366 1.00 97.00 283 CYS A O 1
ATOM 2314 N N . ARG A 1 284 ? 22.736 6.766 -5.310 1.00 96.75 284 ARG A N 1
ATOM 2315 C CA . ARG A 1 284 ? 23.027 6.895 -6.744 1.00 96.75 284 ARG A CA 1
ATOM 2316 C C . ARG A 1 284 ? 21.902 6.255 -7.562 1.00 96.75 284 ARG A C 1
ATOM 2318 O O . ARG A 1 284 ? 21.457 5.168 -7.198 1.00 96.75 284 ARG A O 1
ATOM 2325 N N . PRO A 1 285 ? 21.501 6.835 -8.703 1.00 96.94 285 PRO A N 1
ATOM 2326 C CA . PRO A 1 285 ? 20.413 6.299 -9.522 1.00 96.94 285 PRO A CA 1
ATOM 2327 C C . PRO A 1 285 ? 20.589 4.832 -9.915 1.00 96.94 285 PRO A C 1
ATOM 2329 O O . PRO A 1 285 ? 19.664 4.040 -9.796 1.00 96.94 285 PRO A O 1
ATOM 2332 N N . ASN A 1 286 ? 21.802 4.427 -10.290 1.00 96.31 286 ASN A N 1
ATOM 2333 C CA . ASN A 1 286 ? 22.112 3.036 -10.624 1.00 96.31 286 ASN A CA 1
ATOM 2334 C C . ASN A 1 286 ? 22.076 2.077 -9.416 1.00 96.31 286 ASN A C 1
ATOM 2336 O O . ASN A 1 286 ? 22.003 0.869 -9.606 1.00 96.31 286 ASN A O 1
ATOM 2340 N N . LYS A 1 287 ? 22.143 2.589 -8.180 1.00 96.31 287 LYS A N 1
ATOM 2341 C CA . LYS A 1 287 ? 21.967 1.806 -6.945 1.00 96.31 287 LYS A CA 1
ATOM 2342 C C . LYS A 1 287 ? 20.511 1.759 -6.488 1.00 96.31 287 LYS A C 1
ATOM 2344 O O . LYS A 1 287 ? 20.110 0.764 -5.890 1.00 96.31 287 LYS A O 1
ATOM 2349 N N . LEU A 1 288 ? 19.747 2.811 -6.771 1.00 97.50 288 LEU A N 1
ATOM 2350 C CA . LEU A 1 288 ? 18.334 2.908 -6.422 1.00 97.50 288 LEU A CA 1
ATOM 2351 C C . LEU A 1 288 ? 17.437 2.186 -7.432 1.00 97.50 288 LEU A C 1
ATOM 2353 O O . LEU A 1 288 ? 16.514 1.508 -7.007 1.00 97.50 288 LEU A O 1
ATOM 2357 N N . LEU A 1 289 ? 17.728 2.245 -8.737 1.00 97.69 289 LEU A N 1
ATOM 2358 C CA . LEU A 1 289 ? 16.858 1.667 -9.768 1.00 97.69 289 LEU A CA 1
ATOM 2359 C C . LEU A 1 289 ? 16.552 0.168 -9.556 1.00 97.69 289 LEU A C 1
ATOM 2361 O O . LEU A 1 289 ? 15.390 -0.211 -9.636 1.00 97.69 289 LEU A O 1
ATOM 2365 N N . PRO A 1 290 ? 17.513 -0.711 -9.214 1.00 96.44 290 PRO A N 1
ATOM 2366 C CA . PRO A 1 290 ? 17.175 -2.110 -8.934 1.00 96.44 290 PRO A CA 1
ATOM 2367 C C . PRO A 1 290 ? 16.239 -2.290 -7.726 1.00 96.44 290 PRO A C 1
ATOM 2369 O O . PRO A 1 290 ? 15.522 -3.282 -7.650 1.00 96.44 290 PRO A O 1
ATOM 2372 N N . LYS A 1 291 ? 16.232 -1.334 -6.787 1.00 95.81 291 LYS A N 1
ATOM 2373 C CA . LYS A 1 291 ? 15.364 -1.337 -5.599 1.00 95.81 291 LYS A CA 1
ATOM 2374 C C . LYS A 1 291 ? 13.945 -0.854 -5.886 1.00 95.81 291 LYS A C 1
ATOM 2376 O O . LYS A 1 291 ? 13.103 -0.949 -5.003 1.00 95.81 291 LYS A O 1
ATOM 2381 N N . THR A 1 292 ? 13.668 -0.344 -7.084 1.00 97.25 292 THR A N 1
ATOM 2382 C CA . THR A 1 292 ? 12.317 0.072 -7.485 1.00 97.25 292 THR A CA 1
ATOM 2383 C C . THR A 1 292 ? 11.574 -1.011 -8.262 1.00 97.25 292 THR A C 1
ATOM 2385 O O . THR A 1 292 ? 10.454 -0.785 -8.700 1.00 97.25 292 THR A O 1
ATOM 2388 N N . ILE A 1 293 ? 12.206 -2.167 -8.493 1.00 97.56 293 ILE A N 1
ATOM 2389 C CA . ILE A 1 293 ? 11.596 -3.298 -9.197 1.00 97.56 293 ILE A CA 1
ATOM 2390 C C . ILE A 1 293 ? 10.436 -3.826 -8.352 1.00 97.56 293 ILE A C 1
ATOM 2392 O O . ILE A 1 293 ? 10.655 -4.263 -7.216 1.00 97.56 293 ILE A O 1
ATOM 2396 N N . GLY A 1 294 ? 9.230 -3.772 -8.923 1.00 96.38 294 GLY A N 1
ATOM 2397 C CA . GLY A 1 294 ? 7.999 -4.253 -8.298 1.00 96.38 294 GLY A CA 1
ATOM 2398 C C . GLY A 1 294 ? 7.536 -3.398 -7.119 1.00 96.38 294 GLY A C 1
ATOM 2399 O O . GLY A 1 294 ? 6.763 -3.886 -6.296 1.00 96.38 294 GLY A O 1
ATOM 2400 N N . THR A 1 295 ? 8.030 -2.160 -6.983 1.00 97.25 295 THR A N 1
ATOM 2401 C CA . THR A 1 295 ? 7.557 -1.250 -5.935 1.00 97.25 295 THR A CA 1
ATOM 2402 C C . THR A 1 295 ? 6.435 -0.363 -6.455 1.00 97.25 295 THR A C 1
ATOM 2404 O O . THR A 1 295 ? 6.512 0.202 -7.548 1.00 97.25 295 THR A O 1
ATOM 2407 N N . PHE A 1 296 ? 5.401 -0.203 -5.636 1.00 96.38 296 PHE A N 1
ATOM 2408 C CA . PHE A 1 296 ? 4.229 0.614 -5.932 1.00 96.38 296 PHE A CA 1
ATOM 2409 C C . PHE A 1 296 ? 3.944 1.543 -4.762 1.00 96.38 296 PHE A C 1
ATOM 2411 O O . PHE A 1 296 ? 4.326 1.260 -3.626 1.00 96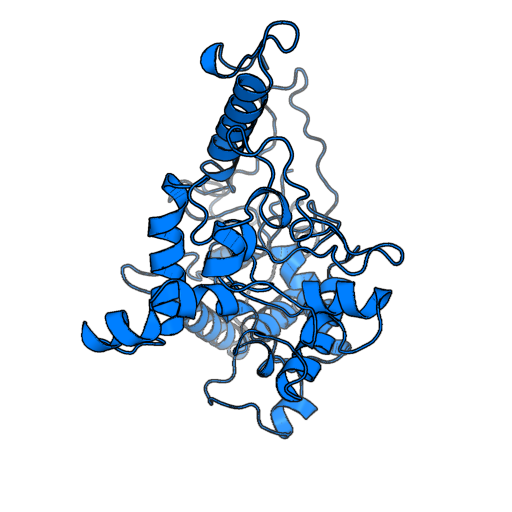.38 296 PHE A O 1
ATOM 241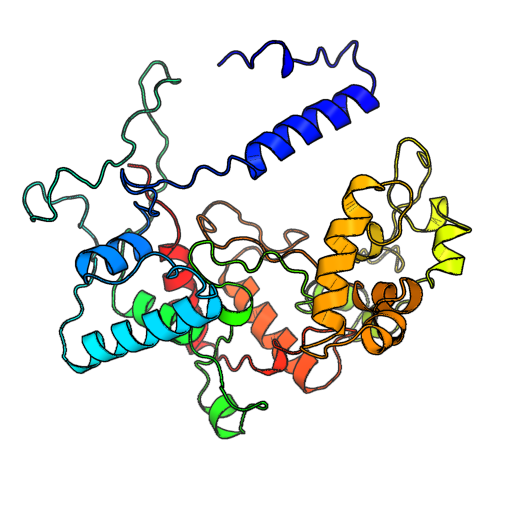8 N N . LYS A 1 297 ? 3.282 2.669 -5.040 1.00 95.00 297 LYS A N 1
ATOM 2419 C CA . LYS A 1 297 ? 2.877 3.605 -3.990 1.00 95.00 297 LYS A CA 1
ATOM 2420 C C . LYS A 1 297 ? 1.870 2.923 -3.070 1.00 95.00 297 LYS A C 1
ATOM 2422 O O . LYS A 1 297 ? 0.889 2.376 -3.570 1.00 95.00 297 LYS A O 1
ATOM 2427 N N . THR A 1 298 ? 2.036 3.049 -1.759 1.00 94.25 298 THR A N 1
ATOM 2428 C CA . THR A 1 298 ? 1.025 2.605 -0.792 1.00 94.25 298 THR A CA 1
ATOM 2429 C C . THR A 1 298 ? -0.313 3.316 -1.066 1.00 94.25 298 THR A C 1
ATOM 2431 O O . THR A 1 298 ? -0.370 4.559 -1.031 1.00 94.25 298 THR A O 1
ATOM 2434 N N . PRO A 1 299 ? -1.407 2.599 -1.387 1.00 91.81 299 PRO A N 1
ATOM 2435 C CA . PRO A 1 299 ? -2.725 3.215 -1.513 1.00 91.81 299 PRO A CA 1
ATOM 2436 C C . PRO A 1 299 ? -3.259 3.618 -0.132 1.00 91.81 299 PRO A C 1
ATOM 2438 O O . PRO A 1 299 ? -2.885 3.020 0.876 1.00 91.81 299 PRO A O 1
ATOM 2441 N N . GLY A 1 300 ? -4.110 4.647 -0.083 1.00 90.69 300 GLY A N 1
ATOM 2442 C CA . GLY A 1 300 ? -4.926 4.899 1.109 1.00 90.69 300 GLY A CA 1
ATOM 2443 C C . GLY A 1 300 ? -5.967 3.791 1.262 1.00 90.69 300 GLY A C 1
ATOM 2444 O O . GLY A 1 300 ? -6.390 3.226 0.255 1.00 90.69 300 GLY A O 1
ATOM 2445 N N . LEU A 1 301 ? -6.347 3.470 2.501 1.00 94.06 301 LEU A N 1
ATOM 2446 C CA . LEU A 1 301 ? -7.336 2.417 2.789 1.00 94.06 301 LEU A CA 1
ATOM 2447 C C . LEU A 1 301 ? -8.712 2.956 3.216 1.00 94.06 301 LEU A C 1
ATOM 2449 O O . LEU A 1 301 ? -9.559 2.178 3.646 1.00 94.06 301 LEU A O 1
ATOM 2453 N N . ARG A 1 302 ? -8.940 4.269 3.118 1.00 90.06 302 ARG A N 1
ATOM 2454 C CA . ARG A 1 302 ? -10.286 4.848 3.249 1.00 90.06 302 ARG A CA 1
ATOM 2455 C C . ARG A 1 302 ? -11.116 4.494 2.012 1.00 90.06 302 ARG A C 1
ATOM 2457 O O . ARG A 1 302 ? -10.568 4.480 0.910 1.00 90.06 302 ARG A O 1
ATOM 2464 N N . ASP A 1 303 ? -12.396 4.187 2.212 1.00 85.88 303 ASP A N 1
ATOM 2465 C CA . ASP A 1 303 ? -13.371 3.866 1.152 1.00 85.88 303 ASP A CA 1
ATOM 2466 C C . ASP A 1 303 ? -12.999 2.690 0.229 1.00 85.88 303 ASP A C 1
ATOM 2468 O O . ASP A 1 303 ? -13.384 2.631 -0.944 1.00 85.88 303 ASP A O 1
ATOM 2472 N N . LEU A 1 304 ? -12.270 1.695 0.750 1.00 85.06 304 LEU A N 1
ATOM 2473 C CA . LEU A 1 304 ? -11.893 0.508 -0.026 1.00 85.06 304 LEU A CA 1
ATOM 2474 C C . LEU A 1 304 ? -13.082 -0.325 -0.501 1.00 85.06 304 LEU A C 1
ATOM 2476 O O . LEU A 1 304 ? -12.965 -1.008 -1.521 1.00 85.06 304 LEU A O 1
ATOM 2480 N N . GLY A 1 305 ? -14.215 -0.287 0.204 1.00 79.81 305 GLY A N 1
ATOM 2481 C CA . GLY A 1 305 ? -15.417 -1.041 -0.168 1.00 79.81 305 GLY A CA 1
ATOM 2482 C C . GLY A 1 305 ? -15.901 -0.765 -1.593 1.00 79.81 305 GLY A C 1
ATOM 2483 O O . GLY A 1 305 ? -16.574 -1.608 -2.177 1.00 79.81 305 GLY A O 1
ATOM 2484 N N . HIS A 1 306 ? -15.513 0.372 -2.177 1.00 75.56 306 HIS A N 1
ATOM 2485 C CA . HIS A 1 306 ? -15.964 0.825 -3.494 1.00 75.56 306 HIS A CA 1
ATOM 2486 C C . HIS A 1 306 ? -14.883 0.745 -4.585 1.00 75.56 306 HIS A C 1
ATOM 2488 O O . HIS A 1 306 ? -15.085 1.255 -5.685 1.00 75.56 306 HIS A O 1
ATOM 2494 N N . SER A 1 307 ? -13.728 0.135 -4.297 1.00 83.38 307 SER A N 1
ATOM 2495 C CA . SER A 1 307 ? -12.564 0.130 -5.203 1.00 83.38 307 SER A CA 1
ATOM 2496 C C . SER A 1 307 ? -12.138 -1.255 -5.688 1.00 83.38 307 SER A C 1
ATOM 2498 O O . SER A 1 307 ? -11.055 -1.391 -6.250 1.00 83.38 307 SER A O 1
ATOM 2500 N N . ALA A 1 308 ? -12.979 -2.275 -5.496 1.00 84.94 308 ALA A N 1
ATOM 2501 C CA . ALA A 1 308 ? -12.747 -3.580 -6.103 1.00 84.94 308 ALA A CA 1
ATOM 2502 C C . ALA A 1 308 ? -12.786 -3.491 -7.651 1.00 84.94 308 ALA A C 1
ATOM 2504 O O . ALA A 1 308 ? -13.574 -2.710 -8.197 1.00 84.94 308 ALA A O 1
ATOM 2505 N N . PRO A 1 309 ? -11.998 -4.313 -8.368 1.00 92.38 309 PRO A N 1
ATOM 2506 C CA . PRO A 1 309 ? -11.017 -5.258 -7.836 1.00 92.38 309 PRO A CA 1
ATOM 2507 C C . PRO A 1 309 ? -9.723 -4.569 -7.360 1.00 92.38 309 PRO A C 1
ATOM 2509 O O . PRO A 1 309 ? -9.381 -3.463 -7.770 1.00 92.38 309 PRO A O 1
ATOM 2512 N N . TYR A 1 310 ? -8.989 -5.246 -6.482 1.00 92.56 310 TYR A N 1
ATOM 2513 C CA . TYR A 1 310 ? -7.861 -4.707 -5.725 1.00 92.56 310 TYR A CA 1
ATOM 2514 C C . TYR A 1 310 ? -6.489 -5.059 -6.319 1.00 92.56 310 TYR A C 1
ATOM 2516 O O . TYR A 1 310 ? -6.339 -5.947 -7.159 1.00 92.56 310 TYR A O 1
ATOM 2524 N N . SER A 1 311 ? -5.448 -4.427 -5.761 1.00 90.50 311 SER A N 1
ATOM 2525 C CA . SER A 1 311 ? -4.044 -4.457 -6.213 1.00 90.50 311 SER A CA 1
ATOM 2526 C C . SER A 1 311 ? -3.785 -3.613 -7.466 1.00 90.50 311 SER A C 1
ATOM 2528 O O . SER A 1 311 ? -4.699 -3.076 -8.077 1.00 90.50 311 SER A O 1
ATOM 2530 N N . HIS A 1 312 ? -2.512 -3.452 -7.833 1.00 89.00 312 HIS A N 1
ATOM 2531 C CA . HIS A 1 312 ? -2.090 -2.571 -8.930 1.00 89.00 312 HIS A CA 1
ATOM 2532 C C . HIS A 1 312 ? -2.615 -2.974 -10.322 1.00 89.00 312 HIS A C 1
ATOM 2534 O O . HIS A 1 312 ? -2.724 -2.115 -11.191 1.00 89.00 312 HIS A O 1
ATOM 2540 N N . THR A 1 313 ? -2.977 -4.244 -10.514 1.00 86.44 313 THR A N 1
ATOM 2541 C CA . THR A 1 313 ? -3.499 -4.800 -11.775 1.00 86.44 313 THR A CA 1
ATOM 2542 C C . THR A 1 313 ? -4.961 -5.246 -11.681 1.00 86.44 313 THR A C 1
ATOM 2544 O O . THR A 1 313 ? -5.514 -5.720 -12.668 1.00 86.44 313 THR A O 1
ATOM 2547 N N . GLY A 1 314 ? -5.604 -5.106 -10.513 1.00 89.38 314 GLY A N 1
ATOM 2548 C CA . GLY A 1 314 ? -6.963 -5.615 -10.290 1.00 89.38 314 GLY A CA 1
ATOM 2549 C C . GLY A 1 314 ? -7.050 -7.141 -10.152 1.00 89.38 314 GLY A C 1
ATOM 2550 O O . GLY A 1 314 ? -8.110 -7.708 -10.374 1.00 89.38 314 GLY A O 1
ATOM 2551 N N . MET A 1 315 ? -5.954 -7.829 -9.814 1.00 87.31 315 MET A N 1
ATOM 2552 C CA . MET A 1 315 ? -5.905 -9.300 -9.732 1.00 87.31 315 MET A CA 1
ATOM 2553 C C . MET A 1 315 ? -6.616 -9.924 -8.516 1.00 87.31 315 MET A C 1
ATOM 2555 O O . MET A 1 315 ? -6.673 -11.148 -8.413 1.00 87.31 315 MET A O 1
ATOM 2559 N N . ALA A 1 316 ? -7.072 -9.123 -7.549 1.00 91.62 316 ALA A N 1
ATOM 2560 C CA . ALA A 1 316 ? -7.717 -9.623 -6.336 1.00 91.62 316 ALA A CA 1
ATOM 2561 C C . ALA A 1 316 ? -9.161 -9.121 -6.247 1.00 91.62 316 ALA A C 1
ATOM 2563 O O . ALA A 1 316 ? -9.387 -7.933 -6.039 1.00 91.62 316 ALA A O 1
ATOM 2564 N N . ASP A 1 317 ? -10.135 -10.022 -6.351 1.00 93.06 317 ASP A N 1
ATOM 2565 C CA . ASP A 1 317 ? -11.558 -9.657 -6.373 1.00 93.06 317 ASP A CA 1
ATOM 2566 C C . ASP A 1 317 ? -12.083 -9.212 -5.000 1.00 93.06 317 ASP A C 1
ATOM 2568 O O . ASP A 1 317 ? -13.012 -8.409 -4.911 1.00 93.06 317 ASP A O 1
ATOM 2572 N N . THR A 1 318 ? -11.491 -9.726 -3.917 1.00 95.44 318 THR A N 1
ATOM 2573 C CA . THR A 1 318 ? -11.957 -9.499 -2.541 1.00 95.44 318 THR A CA 1
ATOM 2574 C C . THR A 1 318 ? -10.835 -9.047 -1.604 1.00 95.44 318 THR A C 1
ATOM 2576 O O . THR A 1 318 ? -9.651 -9.302 -1.845 1.00 95.44 318 THR A O 1
ATOM 2579 N N . LEU A 1 319 ? -11.196 -8.403 -0.488 1.00 95.50 319 LEU A N 1
ATOM 2580 C CA . LEU A 1 319 ? -10.235 -8.050 0.566 1.00 95.50 319 LEU A CA 1
ATOM 2581 C C . LEU A 1 319 ? -9.620 -9.306 1.203 1.00 95.50 319 LEU A C 1
ATOM 2583 O O . LEU A 1 319 ? -8.448 -9.306 1.583 1.00 95.50 319 LEU A O 1
ATOM 2587 N N . GLU A 1 320 ? -10.376 -10.400 1.280 1.00 97.44 320 GLU A N 1
ATOM 2588 C CA . GLU A 1 320 ? -9.887 -11.704 1.711 1.00 97.44 320 GLU A CA 1
ATOM 2589 C C . GLU A 1 320 ? -8.754 -12.204 0.809 1.00 97.44 320 GLU A C 1
ATOM 2591 O O . GLU A 1 320 ? -7.747 -12.699 1.319 1.00 97.44 320 GLU A O 1
ATOM 2596 N N . ASP A 1 321 ? -8.883 -12.057 -0.513 1.00 96.12 321 ASP A N 1
ATOM 2597 C CA . ASP A 1 321 ? -7.842 -12.461 -1.465 1.00 96.12 321 ASP A CA 1
ATOM 2598 C C . ASP A 1 321 ? -6.585 -11.608 -1.324 1.00 96.12 321 ASP A C 1
ATOM 2600 O O . ASP A 1 321 ? -5.474 -12.145 -1.332 1.00 96.12 321 ASP A O 1
ATOM 2604 N N . VAL A 1 322 ? -6.746 -10.304 -1.079 1.00 96.31 322 VAL A N 1
ATOM 2605 C CA . VAL A 1 322 ? -5.625 -9.413 -0.750 1.00 96.31 322 VAL A CA 1
ATOM 2606 C C . VAL A 1 322 ? -4.892 -9.909 0.500 1.00 96.31 322 VAL A C 1
ATOM 2608 O O . VAL A 1 322 ? -3.671 -10.086 0.469 1.00 96.31 322 VAL A O 1
ATOM 2611 N N . ILE A 1 323 ? -5.612 -10.195 1.591 1.00 97.75 323 ILE A N 1
ATOM 2612 C CA . ILE A 1 323 ? -5.011 -10.657 2.854 1.00 97.75 323 ILE A CA 1
ATOM 2613 C C . ILE A 1 323 ? -4.322 -12.019 2.676 1.00 97.75 323 ILE A C 1
ATOM 2615 O O . ILE A 1 323 ? -3.199 -12.202 3.154 1.00 97.75 323 ILE A O 1
ATOM 2619 N N . ARG A 1 324 ? -4.930 -12.964 1.942 1.00 97.62 324 ARG A N 1
ATOM 2620 C CA . ARG A 1 324 ? -4.289 -14.249 1.595 1.00 97.62 324 ARG A CA 1
ATOM 2621 C C . ARG A 1 324 ? -3.018 -14.045 0.770 1.00 97.62 324 ARG A C 1
ATOM 2623 O O . ARG A 1 324 ? -2.026 -14.741 0.997 1.00 97.62 324 ARG A O 1
ATOM 2630 N N . GLY A 1 325 ? -3.021 -13.077 -0.146 1.00 96.31 325 GLY A N 1
ATOM 2631 C CA . GLY A 1 325 ? -1.840 -12.658 -0.898 1.00 96.31 325 GLY A CA 1
ATOM 2632 C C . GLY A 1 325 ? -0.709 -12.194 0.022 1.00 96.31 325 GLY A C 1
ATOM 2633 O O . GLY A 1 325 ? 0.410 -12.694 -0.085 1.00 96.31 325 GLY A O 1
ATOM 2634 N N . TYR A 1 326 ? -1.002 -11.320 0.992 1.00 97.38 326 TYR A N 1
ATOM 2635 C CA . TYR A 1 326 ? -0.023 -10.897 2.003 1.00 97.38 326 TYR A CA 1
ATOM 2636 C C . TYR A 1 326 ? 0.492 -12.060 2.856 1.00 97.38 326 TYR A C 1
ATOM 2638 O O . TYR A 1 326 ? 1.697 -12.135 3.101 1.00 97.38 326 TYR A O 1
ATOM 2646 N N . MET A 1 327 ? -0.374 -12.994 3.270 1.00 97.56 327 MET A N 1
ATOM 2647 C CA . MET A 1 327 ? 0.040 -14.204 3.995 1.00 97.56 327 MET A CA 1
ATOM 2648 C C . MET A 1 327 ? 1.066 -15.002 3.182 1.00 97.56 327 MET A C 1
ATOM 2650 O O . MET A 1 327 ? 2.188 -15.208 3.646 1.00 97.56 327 MET A O 1
ATOM 2654 N N . LYS A 1 328 ? 0.736 -15.351 1.933 1.00 96.44 328 LYS A N 1
ATOM 2655 C CA . LYS A 1 328 ? 1.632 -16.088 1.030 1.00 96.44 328 LYS A CA 1
ATOM 2656 C C . LYS A 1 328 ? 2.944 -15.338 0.786 1.00 96.44 328 LYS A C 1
ATOM 2658 O O . LYS A 1 328 ? 4.026 -15.911 0.902 1.00 96.44 328 LYS A O 1
ATOM 2663 N N . ASN A 1 329 ? 2.867 -14.049 0.473 1.00 96.25 329 ASN A N 1
ATOM 2664 C CA . ASN A 1 329 ? 4.046 -13.253 0.143 1.00 96.25 329 ASN A CA 1
ATOM 2665 C C . ASN A 1 329 ? 4.940 -13.021 1.368 1.00 96.25 329 ASN A C 1
ATOM 2667 O O . ASN A 1 329 ? 6.160 -12.967 1.228 1.00 96.25 329 ASN A O 1
ATOM 2671 N N . SER A 1 330 ? 4.373 -12.966 2.577 1.00 96.06 330 SER A N 1
ATOM 2672 C CA . SER A 1 330 ? 5.155 -12.908 3.815 1.00 96.06 330 SER A CA 1
ATOM 2673 C C . SER A 1 330 ? 6.001 -14.169 4.034 1.00 96.06 330 SER A C 1
ATOM 2675 O O . SER A 1 330 ? 7.157 -14.062 4.452 1.00 96.06 330 SER A O 1
ATOM 2677 N N . ASP A 1 331 ? 5.487 -15.351 3.673 1.00 95.00 331 ASP A N 1
ATOM 2678 C CA . ASP A 1 331 ? 6.256 -16.601 3.699 1.00 95.00 331 ASP A CA 1
ATOM 2679 C C . ASP A 1 331 ? 7.367 -16.600 2.649 1.00 95.00 331 ASP A C 1
ATOM 2681 O O . ASP A 1 331 ? 8.506 -16.963 2.948 1.00 95.00 331 ASP A O 1
ATOM 2685 N N . LEU A 1 332 ? 7.079 -16.136 1.430 1.00 95.25 332 LEU A N 1
ATOM 2686 C CA . LEU A 1 332 ? 8.101 -15.985 0.390 1.00 95.25 332 LEU A CA 1
ATOM 2687 C C . LEU A 1 332 ? 9.200 -14.997 0.813 1.00 95.25 332 LEU A C 1
ATOM 2689 O O . LEU A 1 332 ? 10.380 -15.247 0.563 1.00 95.25 332 LEU A O 1
ATOM 2693 N N . ALA A 1 333 ? 8.838 -13.905 1.495 1.00 94.69 333 ALA A N 1
ATOM 2694 C CA . ALA A 1 333 ? 9.788 -12.938 2.040 1.00 94.69 333 ALA A CA 1
ATOM 2695 C C . ALA A 1 333 ? 10.681 -13.568 3.120 1.00 94.69 333 ALA A C 1
ATOM 2697 O O . ALA A 1 333 ? 11.903 -13.406 3.082 1.00 94.69 333 ALA A O 1
ATOM 2698 N N . ARG A 1 334 ? 10.092 -14.320 4.065 1.00 94.00 334 ARG A N 1
ATOM 2699 C CA . ARG A 1 334 ? 10.835 -15.047 5.112 1.00 94.00 334 ARG A CA 1
ATOM 2700 C C . ARG A 1 334 ? 11.796 -16.085 4.538 1.00 94.00 334 ARG A C 1
ATOM 2702 O O . ARG A 1 334 ? 12.889 -16.246 5.068 1.00 94.00 334 ARG A O 1
ATOM 2709 N N . ASN A 1 335 ? 11.411 -16.737 3.445 1.00 94.00 335 ASN A N 1
ATOM 2710 C CA . ASN A 1 335 ? 12.219 -17.749 2.766 1.00 94.00 335 ASN A CA 1
ATOM 2711 C C . ASN A 1 335 ? 13.179 -17.170 1.711 1.00 94.00 335 ASN A C 1
ATOM 2713 O O . ASN A 1 335 ? 13.787 -17.931 0.964 1.00 94.00 335 ASN A O 1
ATOM 2717 N N . HIS A 1 336 ? 13.329 -15.841 1.637 1.00 92.56 336 HIS A N 1
ATOM 2718 C CA . HIS A 1 336 ? 14.212 -15.155 0.684 1.00 92.56 336 HIS A CA 1
ATOM 2719 C C . HIS A 1 336 ? 13.915 -15.453 -0.799 1.00 92.56 336 HIS A C 1
ATOM 2721 O O . HIS A 1 336 ? 14.813 -15.408 -1.637 1.00 92.56 336 HIS A O 1
ATOM 2727 N N . VAL A 1 337 ? 12.651 -15.731 -1.129 1.00 94.38 337 VAL A N 1
ATOM 2728 C CA . VAL A 1 337 ? 12.198 -16.022 -2.501 1.00 94.38 337 VAL A CA 1
ATOM 2729 C C . VAL A 1 337 ? 11.753 -14.755 -3.239 1.00 94.38 337 VAL A C 1
ATOM 2731 O O . VAL A 1 337 ? 11.896 -14.676 -4.462 1.00 94.38 337 VAL A O 1
ATOM 2734 N N . LEU A 1 338 ? 11.237 -13.751 -2.516 1.00 94.31 338 LEU A N 1
ATOM 2735 C CA . LEU A 1 338 ? 10.822 -12.485 -3.124 1.00 94.31 338 LEU A CA 1
ATOM 2736 C C . LEU A 1 338 ? 12.022 -11.658 -3.584 1.00 94.31 338 LEU A C 1
ATOM 2738 O O . LEU A 1 338 ? 12.885 -11.276 -2.785 1.00 94.31 338 LEU A O 1
ATOM 2742 N N . ARG A 1 339 ? 12.026 -11.280 -4.861 1.00 94.00 339 ARG A N 1
ATOM 2743 C CA . ARG A 1 339 ? 12.963 -10.298 -5.397 1.00 94.00 339 ARG A CA 1
ATOM 2744 C C . ARG A 1 339 ? 12.595 -8.919 -4.875 1.00 94.00 339 ARG A C 1
ATOM 2746 O O . ARG A 1 339 ? 11.538 -8.395 -5.204 1.00 94.00 339 ARG A O 1
ATOM 2753 N N . ASN A 1 340 ? 13.505 -8.311 -4.114 1.00 91.56 340 ASN A N 1
ATOM 2754 C CA . ASN A 1 340 ? 13.352 -6.941 -3.615 1.00 91.56 340 ASN A CA 1
ATOM 2755 C C . ASN A 1 340 ? 12.079 -6.731 -2.762 1.00 91.56 340 ASN A C 1
ATOM 2757 O O . ASN A 1 340 ? 11.542 -5.629 -2.733 1.00 91.56 340 ASN A O 1
ATOM 2761 N N . GLY A 1 341 ? 11.583 -7.778 -2.090 1.00 94.25 341 GLY A N 1
ATOM 2762 C CA . GLY A 1 341 ? 10.428 -7.666 -1.197 1.00 94.25 341 GLY A CA 1
ATOM 2763 C C . GLY A 1 341 ? 10.710 -6.737 -0.016 1.00 94.25 341 GLY A C 1
ATOM 2764 O O . GLY A 1 341 ? 11.836 -6.690 0.491 1.00 94.25 341 GLY A O 1
ATOM 2765 N N . ASP A 1 342 ? 9.689 -6.002 0.422 1.00 94.00 342 ASP A N 1
ATOM 2766 C CA . ASP A 1 342 ? 9.829 -5.081 1.545 1.00 94.00 342 ASP A CA 1
ATOM 2767 C C . ASP A 1 342 ? 10.237 -5.812 2.839 1.00 94.00 342 ASP A C 1
ATOM 2769 O O . ASP A 1 342 ? 9.766 -6.916 3.139 1.00 94.00 342 ASP A O 1
ATOM 2773 N N . LYS A 1 343 ? 11.127 -5.194 3.628 1.00 91.50 343 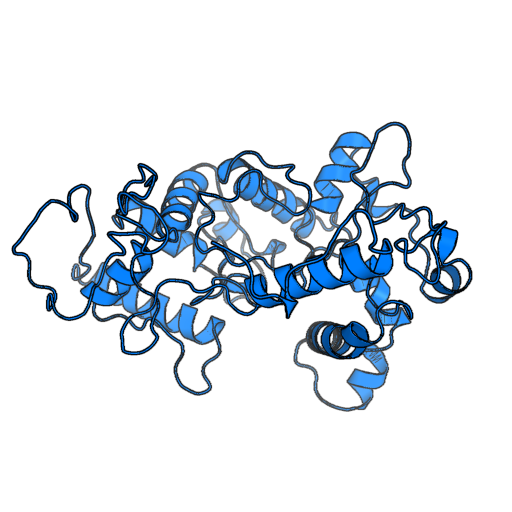LYS A N 1
ATOM 2774 C CA . LYS A 1 343 ? 11.656 -5.786 4.865 1.00 91.50 343 LYS A CA 1
ATOM 2775 C C . LYS A 1 343 ? 10.582 -6.019 5.927 1.00 91.50 343 LYS A C 1
ATOM 2777 O O . LYS A 1 343 ? 10.786 -6.879 6.786 1.00 91.50 343 LYS A O 1
ATOM 2782 N N . GLU A 1 344 ? 9.480 -5.280 5.871 1.00 92.56 344 GLU A N 1
ATOM 2783 C CA . GLU A 1 344 ? 8.373 -5.342 6.821 1.00 92.56 344 GLU A CA 1
ATOM 2784 C C . GLU A 1 344 ? 7.419 -6.511 6.530 1.00 92.56 344 GLU A C 1
ATOM 2786 O O . GLU A 1 344 ? 6.792 -7.030 7.456 1.00 92.56 344 GLU A O 1
ATOM 2791 N N . LEU A 1 345 ? 7.374 -7.016 5.286 1.00 93.50 345 LEU A N 1
ATOM 2792 C CA . LEU A 1 345 ? 6.524 -8.159 4.907 1.00 93.50 345 LEU A CA 1
ATOM 2793 C C . LEU A 1 345 ? 6.819 -9.403 5.734 1.00 93.50 345 LEU A C 1
ATOM 2795 O O . LEU A 1 345 ? 5.912 -10.130 6.131 1.00 93.50 345 LEU A O 1
ATOM 2799 N N . LYS A 1 346 ? 8.100 -9.660 6.012 1.00 93.62 346 LYS A N 1
ATOM 2800 C CA . LYS A 1 346 ? 8.509 -10.864 6.742 1.00 93.62 346 LYS A CA 1
ATOM 2801 C C . LYS A 1 346 ? 7.987 -10.885 8.182 1.00 93.62 346 LYS A C 1
ATOM 2803 O O . LYS A 1 346 ? 8.039 -11.949 8.790 1.00 93.62 346 LYS A O 1
ATOM 2808 N N . GLN A 1 347 ? 7.518 -9.747 8.710 1.00 94.06 347 GLN A N 1
ATOM 2809 C CA . GLN A 1 347 ? 6.985 -9.604 10.068 1.00 94.06 347 GLN A CA 1
ATOM 2810 C C . GLN A 1 347 ? 5.475 -9.868 10.165 1.00 94.06 347 GLN A C 1
ATOM 2812 O O . GLN A 1 347 ? 4.926 -9.843 11.263 1.00 94.06 347 GLN A O 1
ATOM 2817 N N . ILE A 1 348 ? 4.802 -10.129 9.043 1.00 96.00 348 ILE A N 1
ATOM 2818 C CA . ILE A 1 348 ? 3.384 -10.494 9.025 1.00 96.00 348 ILE A CA 1
ATOM 2819 C C . ILE A 1 348 ? 3.247 -11.947 9.491 1.00 96.00 348 ILE A C 1
ATOM 2821 O O . ILE A 1 348 ? 3.802 -12.847 8.865 1.00 96.00 348 ILE A O 1
ATOM 2825 N N . ALA A 1 349 ? 2.503 -12.191 10.564 1.00 96.75 349 ALA A N 1
ATOM 2826 C CA . ALA A 1 349 ? 2.132 -13.525 11.026 1.00 96.75 349 ALA A CA 1
ATOM 2827 C C . ALA A 1 349 ? 0.613 -13.583 11.196 1.00 96.75 349 ALA A C 1
ATOM 2829 O O . ALA A 1 349 ? 0.070 -13.162 12.216 1.00 96.75 349 ALA A O 1
ATOM 2830 N N . LEU A 1 350 ? -0.069 -14.090 10.173 1.00 98.00 350 LEU A N 1
ATOM 2831 C CA . LEU A 1 350 ? -1.525 -14.181 10.110 1.00 98.00 350 LEU A CA 1
ATOM 2832 C C . LEU A 1 350 ? -1.950 -15.618 9.821 1.00 98.00 350 LEU A C 1
ATOM 2834 O O . LEU A 1 350 ? -1.275 -16.339 9.089 1.00 98.00 350 LEU A O 1
ATOM 2838 N N . HIS A 1 351 ? -3.100 -16.003 10.366 1.00 97.56 351 HIS A N 1
ATOM 2839 C CA . HIS A 1 351 ? -3.780 -17.270 10.103 1.00 97.56 351 HIS A CA 1
ATOM 2840 C C . HIS A 1 351 ? -5.152 -17.035 9.477 1.00 97.56 351 HIS A C 1
ATOM 2842 O O . HIS A 1 351 ? -5.700 -15.938 9.520 1.00 97.56 351 HIS A O 1
ATOM 2848 N N . GLN A 1 352 ? -5.780 -18.102 8.980 1.00 97.94 352 GLN A N 1
ATOM 2849 C CA . GLN A 1 352 ? -7.122 -18.038 8.385 1.00 97.94 352 GLN A CA 1
ATOM 2850 C C . GLN A 1 352 ? -8.174 -17.383 9.307 1.00 97.94 352 GLN A C 1
ATOM 2852 O O . GLN A 1 352 ? -9.081 -16.703 8.835 1.00 97.94 352 GLN A O 1
ATOM 2857 N N . ARG A 1 353 ? -8.037 -17.551 10.630 1.00 97.88 353 ARG A N 1
ATOM 2858 C CA . ARG A 1 353 ? -8.917 -16.946 11.651 1.00 97.88 353 ARG A CA 1
ATOM 2859 C C . ARG A 1 353 ? -8.769 -15.427 11.808 1.00 97.88 353 ARG A C 1
ATOM 2861 O O . ARG A 1 353 ? -9.608 -14.812 12.466 1.00 97.88 353 ARG A O 1
ATOM 2868 N N . ASP A 1 354 ? -7.700 -14.854 11.264 1.00 98.56 354 ASP A N 1
ATOM 2869 C CA . ASP A 1 354 ? -7.378 -13.429 11.365 1.00 98.56 354 ASP A CA 1
ATOM 2870 C C . ASP A 1 354 ? -7.971 -12.628 10.195 1.00 98.56 354 ASP A C 1
ATOM 2872 O O . ASP A 1 354 ? -8.130 -11.415 10.307 1.00 98.56 354 ASP A O 1
ATOM 2876 N N . ILE A 1 355 ? -8.356 -13.304 9.103 1.00 98.62 355 ILE A N 1
ATOM 2877 C CA . ILE A 1 355 ? -8.849 -12.670 7.874 1.00 98.62 355 ILE A CA 1
ATOM 2878 C C . ILE A 1 355 ? -10.172 -11.937 8.110 1.00 98.62 355 ILE A C 1
ATOM 2880 O O . ILE A 1 355 ? -10.238 -10.736 7.887 1.00 98.62 355 ILE A O 1
ATOM 2884 N N . ALA A 1 356 ? -11.214 -12.628 8.582 1.00 97.94 356 ALA A N 1
ATOM 2885 C CA . ALA A 1 356 ? -12.538 -12.015 8.727 1.00 97.94 356 ALA A CA 1
ATOM 2886 C C . ALA A 1 356 ? -12.543 -10.778 9.657 1.00 97.94 356 ALA A C 1
ATOM 2888 O O . ALA A 1 356 ? -13.099 -9.757 9.261 1.00 97.94 356 ALA A O 1
ATOM 2889 N N . PRO A 1 357 ? -11.868 -10.788 10.828 1.00 98.44 357 PRO A N 1
ATOM 2890 C CA . PRO A 1 357 ? -11.718 -9.577 11.635 1.00 98.44 357 PRO A CA 1
ATOM 2891 C C . PRO A 1 357 ? -10.991 -8.443 10.902 1.00 98.44 357 PRO A C 1
ATOM 2893 O O . PRO A 1 357 ? -11.421 -7.297 10.978 1.00 98.44 357 PRO A O 1
ATOM 2896 N N . LEU A 1 358 ? -9.902 -8.740 10.179 1.00 98.31 358 LEU A N 1
ATOM 2897 C CA . LEU A 1 358 ? -9.189 -7.729 9.390 1.00 98.31 358 LEU A CA 1
ATOM 2898 C C . LEU A 1 358 ? -10.086 -7.107 8.315 1.00 98.31 358 LEU A C 1
ATOM 2900 O O . LEU A 1 358 ? -10.092 -5.888 8.181 1.00 98.31 358 LEU A O 1
ATOM 2904 N N . VAL A 1 359 ? -10.858 -7.920 7.590 1.00 97.12 359 VAL A N 1
ATOM 2905 C CA . VAL A 1 359 ? -11.827 -7.437 6.593 1.00 97.12 359 VAL A CA 1
ATOM 2906 C C . VAL A 1 359 ? -12.876 -6.541 7.247 1.00 97.12 359 VAL A C 1
ATOM 2908 O O . VAL A 1 359 ? -13.116 -5.449 6.741 1.00 97.12 359 VAL A O 1
ATOM 2911 N N . ALA A 1 360 ? -13.431 -6.940 8.396 1.00 95.81 360 ALA A N 1
ATOM 2912 C CA . ALA A 1 360 ? -14.392 -6.122 9.136 1.00 95.81 360 ALA A CA 1
ATOM 2913 C C . ALA A 1 360 ? -13.799 -4.752 9.514 1.00 95.81 360 ALA A C 1
ATOM 2915 O O . ALA A 1 360 ? -14.423 -3.716 9.296 1.00 95.81 360 ALA A O 1
ATOM 2916 N N . PHE A 1 361 ? -12.552 -4.723 9.999 1.00 97.56 361 PHE A N 1
ATOM 2917 C CA . PHE A 1 361 ? -11.864 -3.462 10.274 1.00 97.56 361 PHE A CA 1
ATOM 2918 C C . PHE A 1 361 ? -11.651 -2.617 9.010 1.00 97.56 361 PHE A C 1
ATOM 2920 O O . PHE A 1 361 ? -11.919 -1.421 9.040 1.00 97.56 361 PHE A O 1
ATOM 2927 N N . LEU A 1 362 ? -11.208 -3.208 7.899 1.00 96.00 362 LEU A N 1
ATOM 2928 C CA . LEU A 1 362 ? -11.012 -2.473 6.644 1.00 96.00 362 LEU A CA 1
ATOM 2929 C C . LEU A 1 362 ? -12.325 -1.888 6.108 1.00 96.00 362 LEU A C 1
ATOM 2931 O O . LEU A 1 362 ? -12.340 -0.750 5.655 1.00 96.00 362 LEU A O 1
ATOM 2935 N N . GLN A 1 363 ? -13.430 -2.626 6.211 1.00 93.06 363 GLN A N 1
ATOM 2936 C CA . GLN A 1 363 ? -14.761 -2.134 5.847 1.00 93.06 363 GLN A CA 1
ATOM 2937 C C . GLN A 1 363 ? -15.226 -0.993 6.761 1.00 93.06 363 GLN A C 1
ATOM 2939 O O . GLN A 1 363 ? -15.881 -0.068 6.294 1.00 93.06 363 GLN A O 1
ATOM 2944 N N . SER A 1 364 ? -14.818 -0.990 8.035 1.00 93.06 364 SER A N 1
ATOM 2945 C CA . SER A 1 364 ? -15.107 0.106 8.972 1.00 93.06 364 SER A CA 1
ATOM 2946 C C . SER A 1 364 ? -14.399 1.432 8.638 1.00 93.06 364 SER A C 1
ATOM 2948 O O . SER A 1 364 ? -14.650 2.437 9.304 1.00 93.06 364 SER A O 1
ATOM 2950 N N . LEU A 1 365 ? -13.513 1.441 7.631 1.00 93.06 365 LEU A N 1
ATOM 2951 C CA . LEU A 1 365 ? -12.843 2.639 7.106 1.00 93.06 365 LEU A CA 1
ATOM 2952 C C . LEU A 1 365 ? -13.599 3.293 5.943 1.00 93.06 365 LEU A C 1
ATOM 2954 O O . LEU A 1 365 ? -13.145 4.323 5.441 1.00 93.06 365 LEU A O 1
ATOM 2958 N N . ASN A 1 366 ? -14.701 2.696 5.489 1.00 87.44 366 ASN A N 1
ATOM 2959 C CA . ASN A 1 366 ? -15.569 3.314 4.498 1.00 87.44 366 ASN A CA 1
ATOM 2960 C C . ASN A 1 366 ? -16.439 4.373 5.174 1.00 87.44 366 ASN A C 1
ATOM 2962 O O . ASN A 1 366 ? -17.037 4.123 6.224 1.00 87.44 366 ASN A O 1
ATOM 2966 N N . GLU A 1 367 ? -16.506 5.546 4.567 1.00 80.38 367 GLU A N 1
ATOM 2967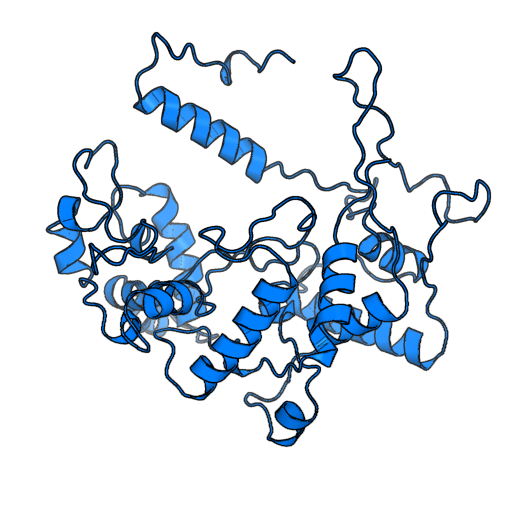 C CA . GLU A 1 367 ? -17.451 6.584 4.930 1.00 80.38 367 GLU A CA 1
ATOM 2968 C C . GLU A 1 367 ? -18.870 6.137 4.594 1.00 80.38 367 GLU A C 1
ATOM 2970 O O . GLU A 1 367 ? -19.109 5.431 3.609 1.00 80.38 367 GLU A O 1
ATOM 2975 N N . ASP A 1 368 ? -19.810 6.560 5.429 1.00 69.19 368 ASP A N 1
ATOM 2976 C CA . ASP A 1 368 ? -21.228 6.411 5.169 1.00 69.19 368 ASP A CA 1
ATOM 2977 C C . ASP A 1 368 ? -21.792 7.720 4.640 1.00 69.19 368 ASP A C 1
ATOM 2979 O O . ASP A 1 368 ? -21.791 8.759 5.311 1.00 69.19 368 ASP A O 1
ATOM 2983 N N . TYR A 1 369 ? -22.253 7.648 3.402 1.00 56.56 369 TYR A N 1
ATOM 2984 C CA . TYR A 1 369 ? -23.091 8.666 2.803 1.00 56.56 369 TYR A CA 1
ATOM 2985 C C . TYR A 1 369 ? -24.515 8.124 2.954 1.00 56.56 369 TYR A C 1
ATOM 2987 O O . TYR A 1 369 ? -24.743 6.961 2.622 1.00 56.56 369 TYR A O 1
ATOM 2995 N N . GLU A 1 370 ? -25.442 8.922 3.487 1.00 46.62 370 GLU A N 1
ATOM 2996 C CA . GLU A 1 370 ? -26.767 8.459 3.936 1.00 46.62 370 GLU A CA 1
ATOM 2997 C C . GLU A 1 370 ? -27.931 9.185 3.282 1.00 46.62 370 GLU A C 1
ATOM 2999 O O . GLU A 1 370 ? -27.857 10.434 3.189 1.00 46.62 370 GLU A O 1
#

Foldseek 3Di:
DDPPPLLDDPPVPDDPVRVVVSVCVVVVVCVVPVDADAWPVRAHDFFLVSVQCVVLVHDRDDDVVQDLLNSLVVRLVSVVVCVVVVNRDWFFACPVPDPDDDDPPVIHDFAAADPPDPVRDDPFDDDGSIDDPLLVLLSQLQSAFDPDLADDPVCLVVASNALQCVALGDPQGGPQAKFQLCPQVVQLCVQVNALLLVVDDDDFPVVCQVCVLDDADADPVNPNRPNQQCARDDNVDSSHTHQACLRPEPDVRNVVVHPVNLVRLLCVQCVPPDDPVSCVVQSDSRNSSQLSGNIHTTHGLAQVVPVAPDDPVRPRRDQLSVSVSLVVSLVCVCVVSRRNHDSSSVRRRHDPVNRSSSRSNSSSRYGGRD

Sequence (370 aa):
FLLPAEFRLAIAQATDQQIVHTVSTLIGAYTKNLLFSQDEDGLFNLSPYDVFLAVNDLPREPRRHESPLEYSQRLFRQIHTLETHGQLKFLYRGYHKHPRHSLPESRLKFVNKNPHMEDGGFQFHDQSFSFGPDELKGLKIFFTRIPHQHLRPSDLFQGGVGNCVTCHAPPNFTDFRFHNTGMAQAEYDHIHGPGSFSTLGIPELGERNRNPDAYLPSTKRHPQAQEPFRSIPTSENPMLTDLGVWNIFWNPDFAEAQLPIWQILCEDALDGRKGLWNVFRFCRPNKLLPKTIGTFKTPGLRDLGHSAPYSHTGMADTLEDVIRGYMKNSDLARNHVLRNGDKELKQIALHQRDIAPLVAFLQSLNEDYE

Secondary structure (DSSP, 8-state):
----GGG---GGG--HHHHHHHHHHHHHHHHHT----B-TTS-B-SSHHHHHHHHTT--SSPPTT--HHHHHHHHHHHHHHHHHTT-PPPB-TTGGG-TT--S-TTS-------TTSTT-----------BSHHHHHHHHHHH---SSSS--HHHHHH--B--GGGTS-TTTT----EE--SHHHHHHHHHH-TTHHHH-----HHHHHHSHHHHSPP-SS-TT---TTBS--BTTBTT--B-BGGGTTT-GGGHHHHHHHHHHHHHHHHTT--SHHHHHHH--HHHHGGGGTTBEEPPP-TTGGGSPSBSTTS-BSSHHHHHHHHHHHHHHHHTT-STT--TTGGG-B--HHHHHHHHHHHHTTSPPP-